Protein AF-W0BFZ0-F1 (afdb_monomer_lite)

Radius of gyration: 20.42 Å; chains: 1; bounding box: 62×32×60 Å

Sequence (201 aa):
MIPFVLATQFIVVVFINSSIEEPYRQPQPLRQNNYTFEIKEFATTLKLCDKDAIYLTKSKEILKNAHFKSGTPMIDLTGHSPGIPYLLGGINVGTPWMFGGYSGSDQFAKTALKKVSCKQLAHAWLLIEPEWPRNISSDILTSYGAELDKDFQIVGALKIAAGTGGLENSRTQYILKPTRPINEAISLCLATRSHEGDLFG

pLDDT: mean 92.39, std 8.61, range [42.25, 98.69]

Foldseek 3Di:
DVVVVVVVVVVVVVVVVCCQQPPAQAQGGVVQQDDWDDQPVVRDTDGHHPLVVVQLVVLLVLCVVVVNDQAFAEEEQAQQPLCNCVSSRYDYALDSGLHFDDVCSLVSSLVSNLPGALLNLLRYKYKFFPVHPRGHDQVSNVLQPDDDVPFKDFSDKGWRDASRRHHRDIGIITIIGTDDDSVVSNVSSVVSSVVVVVVVD

Structure (mmCIF, N/CA/C/O backbone):
data_AF-W0BFZ0-F1
#
_entry.id   AF-W0BFZ0-F1
#
loop_
_atom_site.group_PDB
_atom_site.id
_atom_site.type_symbol
_atom_site.label_atom_id
_atom_site.label_alt_id
_atom_site.label_comp_id
_atom_site.label_asym_id
_atom_site.label_entity_id
_atom_site.label_seq_id
_atom_site.pdbx_PDB_ins_code
_atom_site.Cartn_x
_atom_site.Cartn_y
_atom_site.Cartn_z
_atom_site.occupancy
_atom_site.B_iso_or_equiv
_atom_site.auth_seq_id
_atom_site.auth_comp_id
_atom_site.auth_asym_id
_atom_site.auth_atom_id
_atom_site.pdbx_PDB_model_num
ATOM 1 N N . MET A 1 1 ? 44.227 12.036 -23.909 1.00 73.94 1 MET A N 1
ATOM 2 C CA . MET A 1 1 ? 42.962 12.359 -23.202 1.00 73.94 1 MET A CA 1
ATOM 3 C C . MET A 1 1 ? 41.719 11.904 -23.969 1.00 73.94 1 MET A C 1
ATOM 5 O O . MET A 1 1 ? 40.895 11.238 -23.364 1.00 73.94 1 MET A O 1
ATOM 9 N N . ILE A 1 2 ? 41.606 12.156 -25.280 1.00 89.44 2 ILE A N 1
ATOM 10 C CA . ILE A 1 2 ? 40.478 11.701 -26.129 1.00 89.44 2 ILE A CA 1
ATOM 11 C C . ILE A 1 2 ? 40.091 10.212 -25.956 1.00 89.44 2 ILE A C 1
ATOM 13 O O . ILE A 1 2 ? 38.911 9.956 -25.726 1.00 89.44 2 ILE A O 1
ATOM 17 N N . PRO A 1 3 ? 41.015 9.226 -25.989 1.00 90.44 3 PRO A N 1
ATOM 18 C CA . PRO A 1 3 ? 40.624 7.816 -25.859 1.00 90.44 3 PRO A CA 1
ATOM 19 C C . PRO A 1 3 ? 39.977 7.487 -24.505 1.00 90.44 3 PRO A C 1
ATOM 21 O O . PRO A 1 3 ? 39.052 6.685 -24.450 1.00 90.44 3 PRO A O 1
ATOM 24 N N . PHE A 1 4 ? 40.395 8.151 -23.423 1.00 92.38 4 PHE A N 1
ATOM 25 C CA . PHE A 1 4 ? 39.795 7.970 -22.097 1.00 92.38 4 PHE A CA 1
ATOM 26 C C . PHE A 1 4 ? 38.386 8.564 -22.014 1.00 92.38 4 PHE A C 1
ATOM 28 O O . PHE A 1 4 ? 37.508 7.972 -21.388 1.00 92.38 4 PHE A O 1
ATOM 35 N N . VAL A 1 5 ? 38.151 9.704 -22.673 1.00 95.62 5 VAL A N 1
ATOM 36 C CA . VAL A 1 5 ? 36.814 10.310 -22.771 1.00 95.62 5 VAL A CA 1
ATOM 37 C C . VAL A 1 5 ? 35.881 9.401 -23.569 1.00 95.62 5 VAL A C 1
ATOM 39 O O . VAL A 1 5 ? 34.777 9.115 -23.124 1.00 95.62 5 VAL A O 1
ATOM 42 N N . LEU A 1 6 ? 36.331 8.878 -24.711 1.00 96.31 6 LEU A N 1
ATOM 43 C CA . LEU A 1 6 ? 35.519 7.961 -25.516 1.00 96.31 6 LEU A CA 1
ATOM 44 C C . LEU A 1 6 ? 35.207 6.661 -24.762 1.00 96.31 6 LEU A C 1
ATOM 46 O O . LEU A 1 6 ? 34.062 6.216 -24.769 1.00 96.31 6 LEU A O 1
ATOM 50 N N . ALA A 1 7 ? 36.189 6.090 -24.059 1.00 96.44 7 ALA A N 1
ATOM 51 C CA . ALA A 1 7 ? 35.985 4.889 -23.254 1.00 96.44 7 ALA A CA 1
ATOM 52 C C . ALA A 1 7 ? 34.985 5.119 -22.108 1.00 96.44 7 ALA A C 1
ATOM 54 O O . ALA A 1 7 ? 34.097 4.297 -21.893 1.00 96.44 7 ALA A O 1
ATOM 55 N N . THR A 1 8 ? 35.077 6.250 -21.401 1.00 96.94 8 THR A N 1
ATOM 56 C CA . THR A 1 8 ? 34.121 6.579 -20.329 1.00 96.94 8 THR A CA 1
ATOM 57 C C . THR A 1 8 ? 32.710 6.808 -20.864 1.00 96.94 8 THR A C 1
ATOM 59 O O . THR A 1 8 ? 31.766 6.271 -20.292 1.00 96.94 8 THR A O 1
ATOM 62 N N . GLN A 1 9 ? 32.546 7.518 -21.985 1.00 97.00 9 GLN A N 1
ATOM 63 C CA . GLN A 1 9 ? 31.229 7.685 -22.613 1.00 97.00 9 GLN A CA 1
ATOM 64 C C . GLN A 1 9 ? 30.639 6.350 -23.077 1.00 97.00 9 GLN A C 1
ATOM 66 O O . GLN A 1 9 ? 29.459 6.092 -22.855 1.00 97.00 9 GLN A O 1
ATOM 71 N N . PHE A 1 10 ? 31.458 5.471 -23.659 1.00 97.44 10 PHE A N 1
ATOM 72 C CA . PHE A 1 10 ? 31.009 4.142 -24.067 1.00 97.44 10 PHE A CA 1
ATOM 73 C C . PHE A 1 10 ? 30.495 3.321 -22.877 1.00 97.44 10 PHE A C 1
ATOM 75 O O . PHE A 1 10 ? 29.403 2.762 -22.946 1.00 97.44 10 PHE A O 1
ATOM 82 N N . ILE A 1 11 ? 31.232 3.307 -21.761 1.00 97.56 11 ILE A N 1
ATOM 83 C CA . ILE A 1 11 ? 30.813 2.621 -20.531 1.00 97.56 11 ILE A CA 1
ATOM 84 C C . ILE A 1 11 ? 29.465 3.165 -20.037 1.00 97.56 11 ILE A C 1
ATOM 86 O O . ILE A 1 11 ? 28.562 2.386 -19.736 1.00 97.56 11 ILE A O 1
ATOM 90 N N . VAL A 1 12 ? 29.299 4.491 -20.000 1.00 97.44 12 VAL A N 1
ATOM 91 C CA . VAL A 1 12 ? 28.037 5.129 -19.589 1.00 97.44 12 VAL A CA 1
ATOM 92 C C . VAL A 1 12 ? 26.878 4.707 -20.497 1.00 97.44 12 VAL A C 1
ATOM 94 O O . VAL A 1 12 ? 25.823 4.323 -19.995 1.00 97.44 12 VAL A O 1
ATOM 97 N N . VAL A 1 13 ? 27.073 4.716 -21.820 1.00 97.56 13 VAL A N 1
ATOM 98 C CA . VAL A 1 13 ? 26.048 4.284 -22.785 1.00 97.56 13 VAL A CA 1
ATOM 99 C C . VAL A 1 13 ? 25.658 2.823 -22.564 1.00 97.56 13 VAL A C 1
ATOM 101 O O . VAL A 1 13 ? 24.469 2.510 -22.568 1.00 97.56 13 VAL A O 1
ATOM 104 N N . VAL A 1 14 ? 26.626 1.938 -22.311 1.00 97.00 14 VAL A N 1
ATOM 105 C CA . VAL A 1 14 ? 26.358 0.520 -22.025 1.00 97.00 14 VAL A CA 1
ATOM 106 C C . VAL A 1 14 ? 25.518 0.357 -20.756 1.00 97.00 14 VAL A C 1
ATOM 108 O O . VAL A 1 14 ? 24.524 -0.369 -20.786 1.00 97.00 14 VAL A O 1
ATOM 111 N N . PHE A 1 15 ? 25.846 1.059 -19.666 1.00 96.50 15 PHE A N 1
ATOM 112 C CA . PHE A 1 15 ? 25.068 0.992 -18.422 1.00 96.50 15 PHE A CA 1
ATOM 113 C C . PHE A 1 15 ? 23.645 1.539 -18.574 1.00 96.50 15 PHE A C 1
ATOM 115 O O . PHE A 1 15 ? 22.697 0.935 -18.065 1.00 96.50 15 PHE A O 1
ATOM 122 N N . ILE A 1 16 ? 23.474 2.653 -19.293 1.00 95.88 16 ILE A N 1
ATOM 123 C CA . ILE A 1 16 ? 22.147 3.223 -19.564 1.00 95.88 16 ILE A CA 1
ATOM 124 C C . ILE A 1 16 ? 21.328 2.256 -20.419 1.00 95.88 16 ILE A C 1
ATOM 126 O O . ILE A 1 16 ? 20.181 1.975 -20.086 1.00 95.88 16 ILE A O 1
ATOM 130 N N . ASN A 1 17 ? 21.916 1.705 -21.484 1.00 96.44 17 ASN A N 1
ATOM 131 C CA . ASN A 1 17 ? 21.227 0.759 -22.355 1.00 96.44 17 ASN A CA 1
ATOM 132 C C . ASN A 1 17 ? 20.821 -0.507 -21.591 1.00 96.44 17 ASN A C 1
ATOM 134 O O . ASN A 1 17 ? 19.671 -0.922 -21.663 1.00 96.44 17 ASN A O 1
ATOM 138 N N . SER A 1 18 ? 21.730 -1.074 -20.796 1.00 95.69 18 SER A N 1
ATOM 139 C CA . SER A 1 18 ? 21.428 -2.220 -19.933 1.00 95.69 18 SER A CA 1
ATOM 140 C C . SER A 1 18 ? 20.281 -1.918 -18.959 1.00 95.69 18 SER A C 1
ATOM 142 O O . SER A 1 18 ? 19.367 -2.723 -18.839 1.00 95.69 18 SER A O 1
ATOM 144 N N . SER A 1 19 ? 20.252 -0.727 -18.354 1.00 94.25 19 SER A N 1
ATOM 145 C CA . SER A 1 19 ? 19.159 -0.313 -17.457 1.00 94.25 19 SER A CA 1
ATOM 146 C C . SER A 1 19 ? 17.818 -0.086 -18.173 1.00 94.25 19 SER A C 1
ATOM 148 O O . SER A 1 19 ? 16.766 -0.182 -17.545 1.00 94.25 19 SER A O 1
ATOM 150 N N . ILE A 1 20 ? 17.835 0.240 -19.470 1.00 95.25 20 ILE A N 1
ATOM 151 C CA . ILE A 1 20 ? 16.626 0.386 -20.297 1.00 95.25 20 ILE A CA 1
ATOM 152 C C . ILE A 1 20 ? 16.084 -0.981 -20.720 1.00 95.25 20 ILE A C 1
ATOM 154 O O . ILE A 1 20 ? 14.864 -1.156 -20.757 1.00 95.25 20 ILE A O 1
ATOM 158 N N . GLU A 1 21 ? 16.965 -1.928 -21.047 1.00 95.50 21 GLU A N 1
ATOM 159 C CA . GLU A 1 21 ? 16.591 -3.272 -21.502 1.00 95.50 21 GLU A CA 1
ATOM 160 C C . GLU A 1 21 ? 16.220 -4.213 -20.355 1.00 95.50 21 GLU A C 1
ATOM 162 O O . GLU A 1 21 ? 15.262 -4.971 -20.474 1.00 95.50 21 GLU A O 1
ATOM 167 N N . GLU A 1 22 ? 16.915 -4.121 -19.222 1.00 92.31 22 GLU A N 1
ATOM 168 C CA . GLU A 1 22 ? 16.686 -4.950 -18.034 1.00 92.31 22 GLU A CA 1
ATOM 169 C C . GLU A 1 22 ? 16.415 -4.078 -16.793 1.00 92.31 22 GLU A C 1
ATOM 171 O O . GLU A 1 22 ? 17.172 -4.086 -15.816 1.00 92.31 22 GLU A O 1
ATOM 176 N N . PRO A 1 23 ? 15.340 -3.271 -16.815 1.00 90.94 23 PRO A N 1
ATOM 177 C CA . PRO A 1 23 ? 15.024 -2.362 -15.727 1.00 90.94 23 PRO A CA 1
ATOM 178 C C . PRO A 1 23 ? 14.719 -3.095 -14.419 1.00 90.94 23 PRO A C 1
ATOM 180 O O . PRO A 1 23 ? 13.956 -4.063 -14.361 1.00 90.94 23 PRO A O 1
ATOM 183 N N . TYR A 1 24 ? 15.258 -2.563 -13.321 1.00 87.94 24 TYR A N 1
ATOM 184 C CA . TYR A 1 24 ? 15.035 -3.102 -11.983 1.00 87.94 24 TYR A CA 1
ATOM 185 C C . TYR A 1 24 ? 13.536 -3.188 -11.645 1.00 87.94 24 TYR A C 1
ATOM 187 O O . TYR A 1 24 ? 12.832 -2.177 -11.621 1.00 87.94 24 TYR A O 1
ATOM 195 N N . ARG A 1 25 ? 13.063 -4.404 -11.323 1.00 84.94 25 ARG A N 1
ATOM 196 C CA . ARG A 1 25 ? 11.679 -4.718 -10.896 1.00 84.94 25 ARG A CA 1
ATOM 197 C C . ARG A 1 25 ? 10.572 -4.369 -11.897 1.00 84.94 25 ARG A C 1
ATOM 199 O O . ARG A 1 25 ? 9.404 -4.282 -11.510 1.00 84.94 25 ARG A O 1
ATOM 206 N N . GLN A 1 26 ? 10.924 -4.197 -13.161 1.00 87.25 26 GLN A N 1
ATOM 207 C CA . GLN A 1 26 ? 9.977 -4.000 -14.248 1.00 87.25 26 GLN A CA 1
ATOM 208 C C . GLN A 1 26 ? 9.892 -5.292 -15.078 1.00 87.25 26 GLN A C 1
ATOM 210 O O . GLN A 1 26 ? 10.906 -5.960 -15.272 1.00 87.25 26 GLN A O 1
ATOM 215 N N . PRO A 1 27 ? 8.700 -5.677 -15.561 1.00 86.62 27 PRO A N 1
ATOM 216 C CA . PRO A 1 27 ? 8.508 -6.960 -16.238 1.00 86.62 27 PRO A CA 1
ATOM 217 C C . PRO A 1 27 ? 9.029 -6.990 -17.686 1.00 86.62 27 PRO A C 1
ATOM 219 O O . PRO A 1 27 ? 8.982 -8.047 -18.312 1.00 86.62 27 PRO A O 1
ATOM 222 N N . GLN A 1 28 ? 9.448 -5.848 -18.241 1.00 90.19 28 GLN A N 1
ATOM 223 C CA . GLN A 1 28 ? 9.865 -5.691 -19.638 1.00 90.19 28 GLN A CA 1
ATOM 224 C C . GLN A 1 28 ? 10.787 -4.465 -19.817 1.00 90.19 28 GLN A C 1
ATOM 226 O O . GLN A 1 28 ? 10.793 -3.594 -18.940 1.00 90.19 28 GLN A O 1
ATOM 231 N N . PRO A 1 29 ? 11.508 -4.342 -20.953 1.00 93.56 29 PRO A N 1
ATOM 232 C CA . PRO A 1 29 ? 12.280 -3.147 -21.296 1.00 93.56 29 PRO A CA 1
ATOM 233 C C . PRO A 1 29 ? 11.456 -1.854 -21.232 1.00 93.56 29 PRO A C 1
ATOM 235 O O . PRO A 1 29 ? 10.326 -1.806 -21.724 1.00 93.56 29 PRO A O 1
ATOM 238 N N . LEU A 1 30 ? 12.044 -0.761 -20.734 1.00 92.88 30 LEU A N 1
ATOM 239 C CA . LEU A 1 30 ? 11.346 0.526 -20.571 1.00 92.88 30 LEU A CA 1
ATOM 240 C C . LEU A 1 30 ? 10.796 1.073 -21.894 1.00 92.88 30 LEU A C 1
ATOM 242 O O . LEU A 1 30 ? 9.724 1.671 -21.924 1.00 92.88 30 LEU A O 1
ATOM 246 N N . ARG A 1 31 ? 11.501 0.828 -23.005 1.00 93.38 31 ARG A N 1
ATOM 247 C CA . ARG A 1 31 ? 11.082 1.243 -24.355 1.00 93.38 31 ARG A CA 1
ATOM 248 C C . ARG A 1 31 ? 9.775 0.598 -24.829 1.00 93.38 31 ARG A C 1
ATOM 250 O O . ARG A 1 31 ? 9.163 1.100 -25.765 1.00 93.38 31 ARG A O 1
ATOM 257 N N . GLN A 1 32 ? 9.356 -0.504 -24.205 1.00 94.94 32 GLN A N 1
ATOM 258 C CA . GLN A 1 32 ? 8.106 -1.197 -24.524 1.00 94.94 32 GLN A CA 1
ATOM 259 C C . GLN A 1 32 ? 6.911 -0.656 -23.720 1.00 94.94 32 GLN A C 1
ATOM 261 O O . GLN A 1 32 ? 5.775 -1.038 -23.990 1.00 94.94 32 GLN A O 1
ATOM 266 N N . ASN A 1 33 ? 7.130 0.242 -22.750 1.00 93.62 33 ASN A N 1
ATOM 267 C CA . ASN A 1 33 ? 6.052 0.866 -21.981 1.00 93.62 33 ASN A CA 1
ATOM 268 C C . ASN A 1 33 ? 5.332 1.916 -22.837 1.00 93.62 33 ASN A C 1
ATOM 270 O O . ASN A 1 33 ? 5.787 3.050 -22.992 1.00 93.62 33 ASN 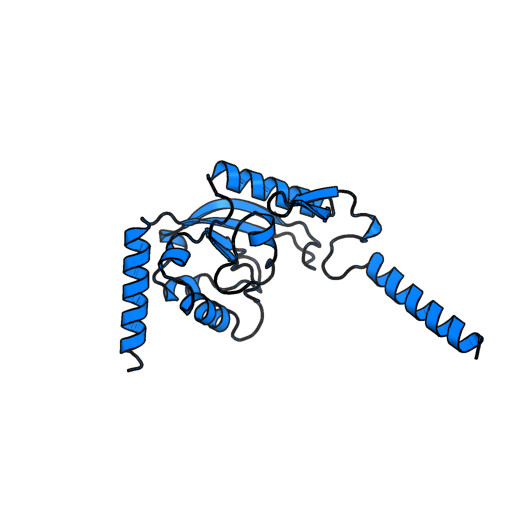A O 1
ATOM 274 N N . ASN A 1 34 ? 4.191 1.538 -23.401 1.00 94.25 34 ASN A N 1
ATOM 275 C CA . ASN A 1 34 ? 3.428 2.352 -24.346 1.00 94.25 34 ASN A CA 1
ATOM 276 C C . ASN A 1 34 ? 2.103 2.875 -23.766 1.00 94.25 34 ASN A C 1
ATOM 278 O O . ASN A 1 34 ? 1.597 3.889 -24.257 1.00 94.25 34 ASN A O 1
ATOM 282 N N . TYR A 1 35 ? 1.586 2.274 -22.691 1.00 93.69 35 TYR A N 1
ATOM 283 C CA . TYR A 1 35 ? 0.324 2.671 -22.075 1.00 93.69 35 TYR A CA 1
ATOM 284 C C . TYR A 1 35 ? 0.476 3.960 -21.261 1.00 93.69 35 TYR A C 1
ATOM 286 O O . TYR A 1 35 ? 1.356 4.064 -20.407 1.00 93.69 35 TYR A O 1
ATOM 294 N N . THR A 1 36 ? -0.397 4.944 -21.490 1.00 94.12 36 THR A N 1
ATOM 295 C CA . THR A 1 36 ? -0.462 6.176 -20.688 1.00 94.12 36 THR A CA 1
ATOM 296 C C . THR A 1 36 ? -1.559 6.042 -19.636 1.00 94.12 36 THR A C 1
ATOM 298 O O . THR A 1 36 ? -2.742 6.046 -19.963 1.00 94.12 36 THR A O 1
ATOM 301 N N . PHE A 1 37 ? -1.176 5.948 -18.367 1.00 91.50 37 PHE A N 1
ATOM 302 C CA . PHE A 1 37 ? -2.102 5.922 -17.241 1.00 91.50 37 PHE A CA 1
ATOM 303 C C . PHE A 1 37 ? -2.253 7.313 -16.627 1.00 91.50 37 PHE A C 1
ATOM 305 O O . PHE A 1 37 ? -1.271 7.914 -16.196 1.00 91.50 37 PHE A O 1
ATOM 312 N N . GLU A 1 38 ? -3.482 7.819 -16.563 1.00 89.44 38 GLU A N 1
ATOM 313 C CA . GLU A 1 38 ? -3.782 9.121 -15.966 1.00 89.44 38 GLU A CA 1
ATOM 314 C C . GLU A 1 38 ? -3.996 9.023 -14.451 1.00 89.44 38 GLU A C 1
ATOM 316 O O . GLU A 1 38 ? -4.799 8.222 -13.947 1.00 89.44 38 GLU A O 1
ATOM 321 N N . ILE A 1 39 ? -3.321 9.910 -13.723 1.00 85.62 39 ILE A N 1
ATOM 322 C CA . ILE A 1 39 ? -3.529 10.139 -12.295 1.00 85.62 39 ILE A CA 1
ATOM 323 C C . ILE A 1 39 ? -4.256 11.479 -12.168 1.00 85.62 39 ILE A C 1
ATOM 325 O O . ILE A 1 39 ? -3.643 12.548 -12.094 1.00 85.62 39 ILE A O 1
ATOM 329 N N . LYS A 1 40 ? -5.591 11.412 -12.227 1.00 80.56 40 LYS A N 1
ATOM 330 C CA . LYS A 1 40 ? -6.477 12.579 -12.361 1.00 80.56 40 LYS A CA 1
ATOM 331 C C . LYS A 1 40 ? -6.322 13.562 -11.209 1.00 80.56 40 LYS A C 1
ATOM 333 O O . LYS A 1 40 ? -6.354 14.766 -11.428 1.00 80.56 40 LYS A O 1
ATOM 338 N N . GLU A 1 41 ? -6.101 13.041 -10.011 1.00 75.81 41 GLU A N 1
ATOM 339 C CA . GLU A 1 41 ? -5.925 13.792 -8.772 1.00 75.81 41 GLU A CA 1
ATOM 340 C C . GLU A 1 41 ? -4.771 14.806 -8.845 1.00 75.81 41 GLU A C 1
ATOM 342 O O . GLU A 1 41 ? -4.827 15.834 -8.177 1.00 75.81 41 GLU A O 1
ATOM 347 N N . PHE A 1 42 ? -3.756 14.552 -9.681 1.00 74.81 42 PHE A N 1
ATOM 348 C CA . PHE A 1 42 ? -2.555 15.392 -9.796 1.00 74.81 42 PHE A CA 1
ATOM 349 C C . PHE A 1 42 ? -2.313 15.917 -11.213 1.00 74.81 42 PHE A C 1
ATOM 351 O O . PHE A 1 42 ? -1.232 16.433 -11.488 1.00 74.81 42 PHE A O 1
ATOM 358 N N . ALA A 1 43 ? -3.290 15.763 -12.116 1.00 84.31 43 ALA A N 1
ATOM 359 C CA . ALA A 1 43 ? -3.178 16.152 -13.524 1.00 84.31 43 ALA A CA 1
ATOM 360 C C . ALA A 1 43 ? -1.872 15.662 -14.188 1.00 84.31 43 ALA A C 1
ATOM 362 O O . ALA A 1 43 ? -1.234 16.385 -14.952 1.00 84.31 43 ALA A O 1
ATOM 363 N N . THR A 1 44 ? -1.461 14.428 -13.875 1.00 89.00 44 THR A N 1
ATOM 364 C CA . THR A 1 44 ? -0.213 13.834 -14.372 1.00 89.00 44 THR A CA 1
ATOM 365 C C . THR A 1 44 ? -0.456 12.475 -15.020 1.00 89.00 44 THR A C 1
ATOM 367 O O . THR A 1 44 ? -1.522 11.868 -14.873 1.00 89.00 44 THR A O 1
ATOM 370 N N . THR A 1 45 ? 0.544 11.989 -15.752 1.00 91.94 45 THR A N 1
ATOM 371 C CA . THR A 1 45 ? 0.486 10.713 -16.466 1.00 91.94 45 THR A CA 1
ATOM 372 C C . THR A 1 45 ? 1.699 9.847 -16.158 1.00 91.94 45 THR A C 1
ATOM 374 O O . THR A 1 45 ? 2.788 10.350 -15.887 1.00 91.94 45 THR A O 1
ATOM 377 N N . LEU A 1 46 ? 1.504 8.531 -16.210 1.00 91.88 46 LEU A N 1
ATOM 378 C CA . LEU A 1 46 ? 2.544 7.529 -16.019 1.00 91.88 46 LEU A CA 1
ATOM 379 C C . LEU A 1 46 ? 2.583 6.588 -17.225 1.00 91.88 46 LEU A C 1
ATOM 381 O O . LEU A 1 46 ? 1.542 6.106 -17.671 1.00 91.88 46 LEU A O 1
ATOM 385 N N . LYS A 1 47 ? 3.782 6.317 -17.748 1.00 93.56 47 LYS A N 1
ATOM 386 C CA . LYS A 1 47 ? 3.987 5.316 -18.801 1.00 93.56 47 LYS A CA 1
ATOM 387 C C . LYS A 1 47 ? 4.177 3.936 -18.186 1.00 93.56 47 LYS A C 1
ATOM 389 O O . LYS A 1 47 ? 5.092 3.740 -17.392 1.00 93.56 47 LYS A O 1
ATOM 394 N N . LEU A 1 48 ? 3.318 2.997 -18.565 1.00 91.88 48 LEU A N 1
ATOM 395 C CA . LEU A 1 48 ? 3.255 1.652 -18.001 1.00 91.88 48 LEU A CA 1
ATOM 396 C C . LEU A 1 48 ? 3.338 0.583 -19.088 1.00 91.88 48 LEU A C 1
ATOM 398 O O . LEU A 1 48 ? 3.056 0.839 -20.260 1.00 91.88 48 LEU A O 1
ATOM 402 N N . CYS A 1 49 ? 3.694 -0.630 -18.672 1.00 91.25 49 CYS A N 1
ATOM 403 C CA . CYS A 1 49 ? 3.413 -1.819 -19.461 1.00 91.25 49 CYS A CA 1
ATOM 404 C C . CYS A 1 49 ? 1.916 -2.166 -19.394 1.00 91.25 49 CYS A C 1
ATOM 406 O O . CYS A 1 49 ? 1.222 -1.800 -18.438 1.00 91.25 49 CYS A O 1
ATOM 408 N N . ASP A 1 50 ? 1.423 -2.932 -20.367 1.00 90.12 50 ASP A N 1
ATOM 409 C CA . ASP A 1 50 ? 0.008 -3.322 -20.433 1.00 90.12 50 ASP A CA 1
ATOM 410 C C . ASP A 1 50 ? -0.455 -4.082 -19.182 1.00 90.12 50 ASP A C 1
ATOM 412 O O . ASP A 1 50 ? -1.566 -3.879 -18.695 1.00 90.12 50 ASP A O 1
ATOM 416 N N . LYS A 1 51 ? 0.408 -4.934 -18.614 1.00 88.88 51 LYS A N 1
ATOM 417 C CA . LYS A 1 51 ? 0.084 -5.741 -17.426 1.00 88.88 51 LYS A CA 1
ATOM 418 C C . LYS A 1 51 ? -0.195 -4.864 -16.204 1.00 88.88 51 LYS A C 1
ATOM 420 O O . LYS A 1 51 ? -1.202 -5.068 -15.525 1.00 88.88 51 LYS A O 1
ATOM 425 N N . ASP A 1 52 ? 0.655 -3.871 -15.956 1.00 89.94 52 ASP A N 1
ATOM 426 C CA . ASP A 1 52 ? 0.499 -2.952 -14.826 1.00 89.94 52 ASP A CA 1
ATOM 427 C C . ASP A 1 52 ? -0.674 -1.985 -15.060 1.00 89.94 52 ASP A C 1
ATOM 429 O O . ASP A 1 52 ? -1.430 -1.685 -14.134 1.00 89.94 52 ASP A O 1
ATOM 433 N N . ALA A 1 53 ? -0.888 -1.554 -16.308 1.00 91.38 53 ALA A N 1
ATOM 434 C CA . ALA A 1 53 ? -2.040 -0.743 -16.693 1.00 91.38 53 ALA A CA 1
ATOM 435 C C . ALA A 1 53 ? -3.375 -1.469 -16.461 1.00 91.38 53 ALA A C 1
ATOM 437 O O . ALA A 1 53 ? -4.309 -0.888 -15.900 1.00 91.38 53 ALA A O 1
ATOM 438 N N . ILE A 1 54 ? -3.462 -2.749 -16.842 1.00 91.75 54 ILE A N 1
ATOM 439 C CA . ILE A 1 54 ? -4.632 -3.600 -16.593 1.00 91.75 54 ILE A CA 1
ATOM 440 C C . ILE A 1 54 ? -4.861 -3.755 -15.092 1.00 91.75 54 ILE A C 1
ATOM 442 O O . ILE A 1 54 ? -5.995 -3.607 -14.635 1.00 91.75 54 ILE A O 1
ATOM 446 N N . TYR A 1 55 ? -3.801 -4.033 -14.327 1.00 92.94 55 TYR A N 1
ATOM 447 C CA . TYR A 1 55 ? -3.884 -4.148 -12.875 1.00 92.94 55 TYR A CA 1
ATOM 448 C C . TYR A 1 55 ? -4.453 -2.859 -12.255 1.00 92.94 55 TYR A C 1
ATOM 450 O O . TYR A 1 55 ? -5.484 -2.920 -11.591 1.00 92.94 55 TYR A O 1
ATOM 458 N N . LEU A 1 56 ? -3.881 -1.684 -12.547 1.00 93.56 56 LEU A N 1
ATOM 459 C CA . LEU A 1 56 ? -4.348 -0.416 -11.970 1.00 93.56 56 LEU A CA 1
ATOM 460 C C . LEU A 1 56 ? -5.768 -0.041 -12.410 1.00 93.56 56 LEU A C 1
ATOM 462 O O . LEU A 1 56 ? -6.540 0.492 -11.611 1.00 93.56 56 LEU A O 1
ATOM 466 N N . THR A 1 57 ? -6.124 -0.310 -13.667 1.00 93.62 57 THR A N 1
ATOM 467 C CA . THR A 1 57 ? -7.466 -0.021 -14.192 1.00 93.62 57 THR A CA 1
ATOM 468 C C . THR A 1 57 ? -8.514 -0.867 -13.474 1.00 93.62 57 THR A C 1
ATOM 470 O O . THR A 1 57 ? -9.484 -0.321 -12.949 1.00 93.62 57 THR A O 1
ATOM 473 N N . LYS A 1 58 ? -8.271 -2.177 -13.337 1.00 95.69 58 LYS A N 1
ATOM 474 C CA . LYS A 1 58 ? -9.153 -3.078 -12.583 1.00 95.69 58 LYS A CA 1
ATOM 475 C C . LYS A 1 58 ? -9.237 -2.697 -11.107 1.00 95.69 58 LYS A C 1
ATOM 477 O O . LYS A 1 58 ? -10.328 -2.689 -10.545 1.00 95.69 58 LYS A O 1
ATOM 482 N N . SER A 1 59 ? -8.121 -2.320 -10.481 1.00 95.62 59 SER A N 1
ATOM 483 C CA . SER A 1 59 ? -8.114 -1.825 -9.100 1.00 95.62 59 SER A CA 1
ATOM 484 C C . SER A 1 59 ? -9.016 -0.599 -8.930 1.00 95.62 59 SER A C 1
ATOM 486 O O . SER A 1 59 ? -9.821 -0.552 -8.000 1.00 95.62 59 SER A O 1
ATOM 488 N N . LYS A 1 60 ? -8.942 0.373 -9.852 1.00 94.38 60 LYS A N 1
ATOM 489 C CA . LYS A 1 60 ? -9.819 1.556 -9.843 1.00 94.38 60 LYS A CA 1
ATOM 490 C C . LYS A 1 60 ? -11.295 1.186 -10.019 1.00 94.38 60 LYS A C 1
ATOM 492 O O . LYS A 1 60 ? -12.145 1.774 -9.352 1.00 94.38 60 LYS A O 1
ATOM 497 N N . GLU A 1 61 ? -11.615 0.213 -10.871 1.00 96.06 61 GLU A N 1
ATOM 498 C CA . GLU A 1 61 ? -12.990 -0.275 -11.060 1.00 96.06 61 GLU A CA 1
ATOM 499 C C . GLU A 1 61 ? -13.553 -0.940 -9.799 1.00 96.06 61 GLU A C 1
ATOM 501 O O . GLU A 1 61 ? -14.656 -0.600 -9.370 1.00 96.06 61 GLU A O 1
ATOM 506 N N . ILE A 1 62 ? -12.781 -1.826 -9.162 1.00 97.44 62 ILE A N 1
ATOM 507 C CA . ILE A 1 62 ? -13.142 -2.468 -7.889 1.00 97.44 62 ILE A CA 1
ATOM 508 C C . ILE A 1 62 ? -13.439 -1.403 -6.830 1.00 97.44 62 ILE A C 1
ATOM 510 O O . ILE A 1 62 ? -14.491 -1.430 -6.191 1.00 97.44 62 ILE A O 1
ATOM 514 N N . LEU A 1 63 ? -12.533 -0.436 -6.665 1.00 96.81 63 LEU A N 1
ATOM 515 C CA . LEU A 1 63 ? -12.686 0.640 -5.689 1.00 96.81 63 LEU A CA 1
ATOM 516 C C . LEU A 1 63 ? -13.921 1.500 -5.966 1.00 96.81 63 LEU A C 1
ATOM 518 O O . LEU A 1 63 ? -14.690 1.786 -5.046 1.00 96.81 63 LEU A O 1
ATOM 522 N N . LYS A 1 64 ? -14.161 1.861 -7.231 1.00 95.81 64 LYS A N 1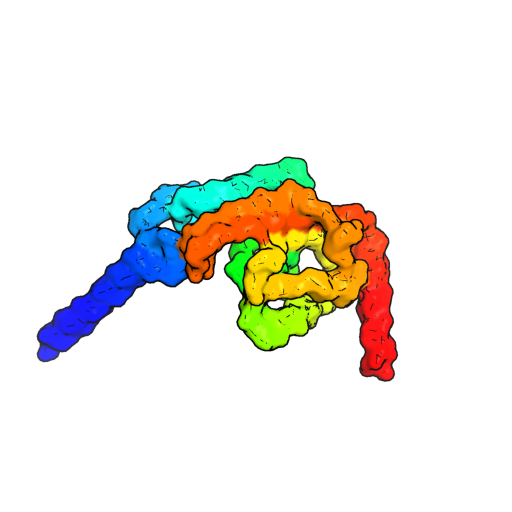
ATOM 523 C CA . LYS A 1 64 ? -15.360 2.602 -7.640 1.00 95.81 64 LYS A CA 1
ATOM 524 C C . LYS A 1 64 ? -16.637 1.838 -7.280 1.00 95.81 64 LYS A C 1
ATOM 526 O O . LYS A 1 64 ? -17.546 2.427 -6.697 1.00 95.81 64 LYS A O 1
ATOM 531 N N . ASN A 1 65 ? -16.689 0.539 -7.575 1.00 97.62 65 ASN A N 1
ATOM 532 C CA . ASN A 1 65 ? -17.839 -0.318 -7.274 1.00 97.62 65 ASN A CA 1
ATOM 533 C C . ASN A 1 65 ? -18.050 -0.505 -5.764 1.00 97.62 65 ASN A C 1
ATOM 535 O O . ASN A 1 65 ? -19.182 -0.619 -5.307 1.00 97.62 65 ASN A O 1
ATOM 539 N N . ALA A 1 66 ? -16.975 -0.469 -4.975 1.00 97.69 66 ALA A N 1
ATOM 540 C CA . ALA A 1 66 ? -17.024 -0.549 -3.517 1.00 97.69 66 ALA A CA 1
ATOM 541 C C . ALA A 1 66 ? -17.298 0.808 -2.823 1.00 97.69 66 ALA A C 1
ATOM 543 O O . ALA A 1 66 ? -17.291 0.892 -1.585 1.00 97.69 66 ALA A O 1
ATOM 544 N N . HIS A 1 67 ? -17.572 1.858 -3.608 1.00 96.75 67 HIS A N 1
ATOM 545 C CA . HIS A 1 67 ? -17.800 3.238 -3.169 1.00 96.75 67 HIS A CA 1
ATOM 546 C C . HIS A 1 67 ? -16.604 3.872 -2.441 1.00 96.75 67 HIS A C 1
ATOM 548 O O . HIS A 1 67 ? -16.779 4.702 -1.544 1.00 96.75 67 HIS A O 1
ATOM 554 N N . PHE A 1 68 ? -15.385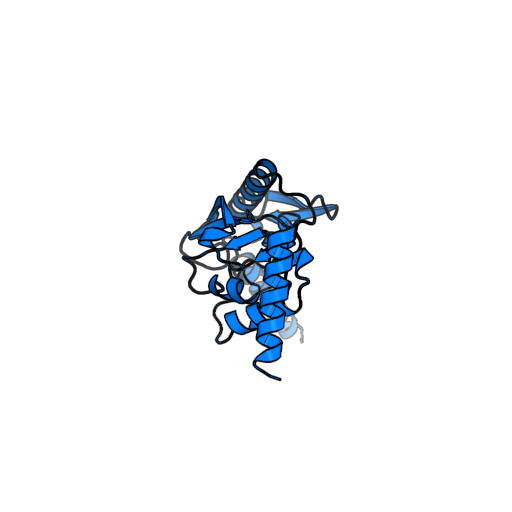 3.490 -2.824 1.00 96.88 68 PHE A N 1
ATOM 555 C CA . PHE A 1 68 ? -14.169 4.168 -2.392 1.00 96.88 68 PHE A CA 1
ATOM 556 C C . PHE A 1 68 ? -14.170 5.617 -2.887 1.00 96.88 68 PHE A C 1
ATOM 558 O O . PHE A 1 68 ? -14.531 5.899 -4.032 1.00 96.88 68 PHE A O 1
ATOM 565 N N . LYS A 1 69 ? -13.757 6.545 -2.024 1.00 95.00 69 LYS A N 1
ATOM 566 C CA . LYS A 1 69 ? -13.661 7.971 -2.357 1.00 95.00 69 LYS A CA 1
ATOM 567 C C . LYS A 1 69 ? -12.199 8.385 -2.443 1.00 95.00 69 LYS A C 1
ATOM 569 O O . LYS A 1 69 ? -11.381 7.902 -1.663 1.00 95.00 69 LYS A O 1
ATOM 574 N N . SER A 1 70 ? -11.882 9.314 -3.340 1.00 93.56 70 SER A N 1
ATOM 575 C CA . SER A 1 70 ? -10.555 9.934 -3.354 1.00 93.56 70 SER A CA 1
ATOM 576 C C . SER A 1 70 ? -10.242 10.544 -1.979 1.00 93.56 70 SER A C 1
ATOM 578 O O . SER A 1 70 ? -11.134 11.077 -1.314 1.00 93.56 70 SER A O 1
ATOM 580 N N . GLY A 1 71 ? -9.004 10.396 -1.518 1.00 94.31 71 GLY A N 1
ATOM 581 C CA . GLY A 1 71 ? -8.570 10.778 -0.176 1.00 94.31 71 GLY A CA 1
ATOM 582 C C . GLY A 1 71 ? -8.897 9.760 0.926 1.00 94.31 71 GLY A C 1
ATOM 583 O O . GLY A 1 71 ? -8.600 10.020 2.092 1.00 94.31 71 GLY A O 1
ATOM 584 N N . THR A 1 72 ? -9.501 8.608 0.607 1.00 97.06 72 THR A N 1
ATOM 585 C CA . THR A 1 72 ? -9.781 7.573 1.618 1.00 97.06 72 THR A CA 1
ATOM 586 C C . THR A 1 72 ? -8.461 6.998 2.158 1.00 97.06 72 THR A C 1
ATOM 588 O O . THR A 1 72 ? -7.577 6.657 1.363 1.00 97.06 72 THR A O 1
ATOM 591 N N . PRO A 1 73 ? -8.291 6.880 3.489 1.00 98.12 73 PRO A N 1
ATOM 592 C CA . PRO A 1 73 ? -7.085 6.301 4.069 1.00 98.12 73 PRO A CA 1
ATOM 593 C C . PRO A 1 73 ? -6.930 4.827 3.672 1.00 98.12 73 PRO A C 1
ATOM 595 O O . PRO A 1 73 ? -7.908 4.082 3.649 1.00 98.12 73 PRO A O 1
ATOM 598 N N . MET A 1 74 ? -5.706 4.392 3.382 1.00 98.25 74 MET A N 1
ATOM 599 C CA . MET A 1 74 ? -5.395 2.999 3.066 1.00 98.25 74 MET A CA 1
ATOM 600 C C . MET A 1 74 ? -4.063 2.577 3.697 1.00 98.25 74 MET A C 1
ATOM 602 O O . MET A 1 74 ? -3.046 3.263 3.576 1.00 98.25 74 MET A O 1
ATOM 606 N N . ILE A 1 75 ? -4.086 1.441 4.390 1.00 98.38 75 ILE A N 1
ATOM 607 C CA . ILE A 1 75 ? -2.927 0.780 4.989 1.00 98.38 75 ILE A CA 1
ATOM 608 C C . ILE A 1 75 ? -2.441 -0.273 3.986 1.00 98.38 75 ILE A C 1
ATOM 610 O O . ILE A 1 75 ? -3.161 -1.219 3.667 1.00 98.38 75 ILE A O 1
ATOM 614 N N . ASP A 1 76 ? -1.222 -0.096 3.481 1.00 97.69 76 ASP A N 1
ATOM 615 C CA . ASP A 1 76 ? -0.550 -1.072 2.620 1.00 97.69 76 ASP A CA 1
ATOM 616 C C . ASP A 1 76 ? 0.247 -2.077 3.463 1.00 97.69 76 ASP A C 1
ATOM 618 O O . ASP A 1 76 ? 1.329 -1.760 3.953 1.00 97.69 76 ASP A O 1
ATOM 622 N N . LEU A 1 77 ? -0.284 -3.290 3.623 1.00 97.62 77 LEU A N 1
ATOM 623 C CA . LEU A 1 77 ? 0.386 -4.403 4.306 1.00 97.62 77 LEU A CA 1
ATOM 624 C C . LEU A 1 77 ? 1.098 -5.347 3.332 1.00 97.62 77 LEU A C 1
ATOM 626 O O . LEU A 1 77 ? 1.574 -6.411 3.723 1.00 97.62 77 LEU A O 1
ATOM 630 N N . THR A 1 78 ? 1.194 -4.988 2.053 1.00 95.62 78 THR A N 1
ATOM 631 C CA . THR A 1 78 ? 1.868 -5.832 1.059 1.00 95.62 78 THR A CA 1
ATOM 632 C C . THR A 1 78 ? 3.371 -5.893 1.312 1.00 95.62 78 THR A C 1
ATOM 634 O O . THR A 1 78 ? 4.023 -6.838 0.894 1.00 95.62 78 THR A O 1
ATOM 637 N N . GLY A 1 79 ? 3.959 -4.887 1.965 1.00 93.75 79 GLY A N 1
ATOM 638 C CA . GLY A 1 79 ? 5.402 -4.820 2.186 1.00 93.75 79 GLY A CA 1
ATOM 639 C C . GLY A 1 79 ? 6.208 -4.284 0.994 1.00 93.75 79 GLY A C 1
ATOM 640 O O . GLY A 1 79 ? 7.384 -3.941 1.150 1.00 93.75 79 GLY A O 1
ATOM 641 N N . HIS A 1 80 ? 5.612 -4.199 -0.204 1.00 91.62 80 HIS A N 1
ATOM 642 C CA . HIS A 1 80 ? 6.332 -3.909 -1.457 1.00 91.62 80 HIS A CA 1
ATOM 643 C C . HIS A 1 80 ? 5.591 -3.007 -2.456 1.00 91.62 80 HIS A C 1
ATOM 645 O O . HIS A 1 80 ? 6.189 -2.660 -3.474 1.00 91.62 80 HIS A O 1
ATOM 651 N N . SER A 1 81 ? 4.354 -2.582 -2.164 1.00 92.25 81 SER A N 1
ATOM 652 C CA . SER A 1 81 ? 3.495 -1.808 -3.079 1.00 92.25 81 SER A CA 1
ATOM 653 C C . SER A 1 81 ? 3.245 -0.344 -2.648 1.00 92.25 81 SER A C 1
ATOM 655 O O . SER A 1 81 ? 2.118 0.140 -2.785 1.00 92.25 81 SER A O 1
ATOM 657 N N . PRO A 1 82 ? 4.262 0.430 -2.205 1.00 92.81 82 PRO A N 1
ATOM 658 C CA . PRO A 1 82 ? 4.048 1.712 -1.520 1.00 92.81 82 PRO A CA 1
ATOM 659 C C . PRO A 1 82 ? 3.315 2.771 -2.353 1.00 92.81 82 PRO A C 1
ATOM 661 O O . PRO A 1 82 ? 2.624 3.631 -1.811 1.00 92.81 82 PRO A O 1
ATOM 664 N N . GLY A 1 83 ? 3.449 2.718 -3.681 1.00 91.88 83 GLY A N 1
ATOM 665 C CA . GLY A 1 83 ? 2.790 3.654 -4.593 1.00 91.88 83 GLY A CA 1
ATOM 666 C C . GLY A 1 83 ? 1.331 3.316 -4.905 1.00 91.88 83 GLY A C 1
ATOM 667 O O . GLY A 1 83 ? 0.622 4.170 -5.430 1.00 91.88 83 GLY A O 1
ATOM 668 N N . ILE A 1 84 ? 0.859 2.101 -4.604 1.00 93.81 84 ILE A N 1
ATOM 669 C CA . ILE A 1 84 ? -0.481 1.660 -5.011 1.00 93.81 84 ILE A CA 1
ATOM 670 C C . ILE A 1 84 ? -1.590 2.468 -4.330 1.00 93.81 84 ILE A C 1
ATOM 672 O O . ILE A 1 84 ? -2.431 2.985 -5.067 1.00 93.81 84 ILE A O 1
ATOM 676 N N . PRO A 1 85 ? -1.600 2.679 -2.996 1.00 94.81 85 PRO A N 1
ATOM 677 C CA . PRO A 1 85 ? -2.616 3.525 -2.367 1.00 94.81 85 PRO A CA 1
ATOM 678 C C . PRO A 1 85 ? -2.752 4.897 -3.039 1.00 94.81 85 PRO A C 1
ATOM 680 O O . PRO A 1 85 ? -3.862 5.323 -3.350 1.00 94.81 85 PRO A O 1
ATOM 683 N N . TYR A 1 86 ? -1.624 5.540 -3.351 1.00 92.00 86 TYR A N 1
ATOM 684 C CA . TYR A 1 86 ? -1.578 6.832 -4.032 1.00 92.00 86 TYR A CA 1
ATOM 685 C C . TYR A 1 86 ? -2.121 6.774 -5.471 1.00 92.00 86 TYR A C 1
ATOM 687 O O . TYR A 1 86 ? -2.969 7.582 -5.847 1.00 92.00 86 TYR A O 1
ATOM 695 N N . LEU A 1 87 ? -1.689 5.795 -6.277 1.00 93.00 87 LEU A N 1
ATOM 696 C CA . LEU A 1 87 ? -2.143 5.621 -7.669 1.00 93.00 87 LEU A CA 1
ATOM 697 C C . LEU A 1 87 ? -3.647 5.328 -7.784 1.00 93.00 87 LEU A C 1
ATOM 699 O O . LEU A 1 87 ? -4.262 5.589 -8.824 1.00 93.00 87 LEU A O 1
ATOM 703 N N . LEU A 1 88 ? -4.232 4.783 -6.718 1.00 92.31 88 LEU A N 1
ATOM 704 C CA . LEU A 1 88 ? -5.655 4.490 -6.596 1.00 92.31 88 LEU A CA 1
ATOM 705 C C . LEU A 1 88 ? -6.471 5.650 -5.996 1.00 92.31 88 LEU A C 1
ATOM 707 O O . LEU A 1 88 ? -7.678 5.510 -5.802 1.00 92.31 88 LEU A O 1
ATOM 711 N N . GLY A 1 89 ? -5.838 6.799 -5.736 1.00 91.94 89 GLY A N 1
ATOM 712 C CA . GLY A 1 89 ? -6.484 7.993 -5.188 1.00 91.94 89 GLY A CA 1
ATOM 713 C C . GLY A 1 89 ? -6.716 7.936 -3.676 1.00 91.94 89 GLY A C 1
ATOM 714 O O . GLY A 1 89 ? -7.475 8.743 -3.148 1.00 91.94 89 GLY A O 1
ATOM 715 N N . GLY A 1 90 ? -6.106 6.985 -2.969 1.00 94.38 90 GLY A N 1
ATOM 716 C CA . GLY A 1 90 ? -6.106 6.909 -1.511 1.00 94.38 90 GLY A CA 1
ATOM 717 C C . GLY A 1 90 ? -4.965 7.702 -0.869 1.00 94.38 90 GLY A C 1
ATOM 718 O O . GLY A 1 90 ? -4.124 8.296 -1.542 1.00 94.38 90 GLY A O 1
ATOM 719 N N . ILE A 1 91 ? -4.928 7.688 0.464 1.00 95.06 91 ILE A N 1
ATOM 720 C CA . ILE A 1 91 ? -3.842 8.271 1.265 1.00 95.06 91 ILE A CA 1
ATOM 721 C C . ILE A 1 91 ? -3.146 7.151 2.034 1.00 95.06 91 ILE A C 1
ATOM 723 O O . ILE A 1 91 ? -3.799 6.438 2.796 1.00 95.06 91 ILE A O 1
ATOM 727 N N . ASN A 1 92 ? -1.827 7.023 1.878 1.00 95.88 92 ASN A N 1
ATOM 728 C CA . ASN A 1 92 ? -1.020 6.085 2.657 1.00 95.88 92 ASN A CA 1
ATOM 729 C C . ASN A 1 92 ? -1.132 6.385 4.162 1.00 95.88 92 ASN A C 1
ATOM 731 O O . ASN A 1 92 ? -0.918 7.515 4.607 1.00 95.88 92 ASN A O 1
ATOM 735 N N . VAL A 1 93 ? -1.448 5.362 4.954 1.00 97.00 93 VAL A N 1
ATOM 736 C CA . VAL A 1 93 ? -1.577 5.451 6.414 1.00 97.00 93 VAL A CA 1
ATOM 737 C C . VAL A 1 93 ? -0.339 4.882 7.106 1.00 97.00 93 VAL A C 1
ATOM 739 O O . VAL A 1 93 ? 0.179 3.841 6.717 1.00 97.00 93 VAL A O 1
ATOM 742 N N . GLY A 1 94 ? 0.121 5.550 8.168 1.00 94.25 94 GLY A N 1
ATOM 743 C CA . GLY A 1 94 ? 1.309 5.158 8.932 1.00 94.25 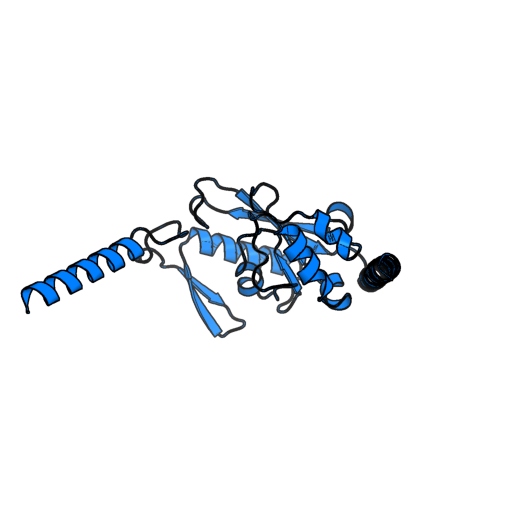94 GLY A CA 1
ATOM 744 C C . GLY A 1 94 ? 2.586 5.713 8.311 1.00 94.25 94 GLY A C 1
ATOM 745 O O . GLY A 1 94 ? 3.166 6.657 8.845 1.00 94.25 94 GLY A O 1
ATOM 746 N N . THR A 1 95 ? 3.002 5.162 7.170 1.00 94.00 95 THR A N 1
ATOM 747 C CA . THR A 1 95 ? 4.147 5.650 6.384 1.00 94.00 95 THR A CA 1
ATOM 748 C C . THR A 1 95 ? 3.862 5.554 4.881 1.00 94.00 95 THR A C 1
ATOM 750 O O . THR A 1 95 ? 3.005 4.775 4.465 1.00 94.00 95 THR A O 1
ATOM 753 N N . PRO A 1 96 ? 4.597 6.297 4.030 1.00 93.12 96 PRO A N 1
ATOM 754 C CA . PRO A 1 96 ? 4.512 6.123 2.578 1.00 93.12 96 PRO A CA 1
ATOM 755 C C . PRO A 1 96 ? 4.893 4.709 2.111 1.00 93.12 96 PRO A C 1
ATOM 757 O O . PRO A 1 96 ? 4.404 4.255 1.084 1.00 93.12 96 PRO A O 1
ATOM 760 N N . TRP A 1 97 ? 5.744 4.007 2.869 1.00 94.25 97 TRP A N 1
ATOM 761 C CA . TRP A 1 97 ? 6.119 2.619 2.611 1.00 94.25 97 TRP A CA 1
ATOM 762 C C . TRP A 1 97 ? 6.280 1.844 3.920 1.00 94.25 97 TRP A C 1
ATOM 764 O O . TRP A 1 97 ? 7.215 2.085 4.692 1.00 94.25 97 TRP A O 1
ATOM 774 N N . MET A 1 98 ? 5.377 0.896 4.165 1.00 94.12 98 MET A N 1
ATOM 775 C CA . MET A 1 98 ? 5.562 -0.140 5.178 1.00 94.12 98 MET A CA 1
ATOM 776 C C . MET A 1 98 ? 6.387 -1.261 4.552 1.00 94.12 98 MET A C 1
ATOM 778 O O . MET A 1 98 ? 5.844 -2.148 3.907 1.00 94.12 98 MET A O 1
ATOM 782 N N . PHE A 1 99 ? 7.713 -1.162 4.641 1.00 92.50 99 PHE A N 1
ATOM 783 C CA . PHE A 1 99 ? 8.617 -2.112 3.995 1.00 92.50 99 PHE A CA 1
ATOM 784 C C . PHE A 1 99 ? 8.617 -3.455 4.729 1.00 92.50 99 PHE A C 1
ATOM 786 O O . PHE A 1 99 ? 8.860 -3.523 5.934 1.00 92.50 99 PHE A O 1
ATOM 793 N N . GLY A 1 100 ? 8.361 -4.531 3.990 1.00 93.44 100 GLY A N 1
ATOM 794 C CA . GLY A 1 100 ? 8.358 -5.892 4.516 1.00 93.44 100 GLY A CA 1
ATOM 795 C C . GLY A 1 100 ? 9.589 -6.699 4.103 1.00 93.44 100 GLY A C 1
ATOM 796 O O . GLY A 1 100 ? 10.358 -6.301 3.222 1.00 93.44 100 GLY A O 1
ATOM 797 N N . GLY A 1 101 ? 9.774 -7.857 4.739 1.00 90.62 101 GLY A N 1
ATOM 798 C CA . GLY A 1 101 ? 10.878 -8.779 4.448 1.00 90.62 101 GLY A CA 1
ATOM 799 C C . GLY A 1 101 ? 12.188 -8.496 5.181 1.00 90.62 101 GLY A C 1
ATOM 800 O O . GLY A 1 101 ? 13.197 -9.117 4.856 1.00 90.62 101 GLY A O 1
ATOM 801 N N . TYR A 1 102 ? 12.183 -7.585 6.156 1.00 93.25 102 TYR A N 1
ATOM 802 C CA . TYR A 1 102 ? 13.316 -7.326 7.040 1.00 93.25 102 TYR A CA 1
ATOM 803 C C . TYR A 1 102 ? 12.947 -7.674 8.483 1.00 93.25 102 TYR A C 1
ATOM 805 O O . TYR A 1 102 ? 11.785 -7.587 8.886 1.00 93.25 102 TYR A O 1
ATOM 813 N N . SER A 1 103 ? 13.947 -8.042 9.285 1.00 95.81 103 SER A N 1
ATOM 814 C CA . SER A 1 103 ? 13.741 -8.214 10.724 1.00 95.81 103 SER A CA 1
ATOM 815 C C . SER A 1 103 ? 13.204 -6.913 11.329 1.00 95.81 103 SER A C 1
ATOM 817 O O . SER A 1 103 ? 13.763 -5.840 11.100 1.00 95.81 103 SER A O 1
ATOM 819 N N . GLY A 1 104 ? 12.096 -7.004 12.067 1.00 96.12 104 GLY A N 1
ATOM 820 C CA . GLY A 1 104 ? 11.434 -5.852 12.682 1.00 96.12 104 GLY A CA 1
ATOM 821 C C . GLY A 1 104 ? 10.449 -5.086 11.789 1.00 96.12 104 GLY A C 1
ATOM 822 O O . GLY A 1 104 ? 9.888 -4.102 12.268 1.00 96.12 104 GLY A O 1
ATOM 823 N N . SER A 1 105 ? 10.185 -5.518 10.548 1.00 96.69 105 SER A N 1
ATOM 824 C CA . SER A 1 105 ? 9.198 -4.879 9.653 1.00 96.69 105 SER A CA 1
ATOM 825 C C . SER A 1 105 ? 7.812 -4.715 10.296 1.00 96.69 105 SER A C 1
ATOM 827 O O . SER A 1 105 ? 7.252 -3.618 10.271 1.00 96.69 105 SER A O 1
ATOM 829 N N . ASP A 1 106 ? 7.291 -5.756 10.950 1.00 97.06 106 ASP A N 1
ATOM 830 C CA . ASP A 1 106 ? 5.985 -5.697 11.623 1.00 97.06 106 ASP A CA 1
ATOM 831 C C . ASP A 1 106 ? 5.993 -4.731 12.812 1.00 97.06 106 ASP A C 1
ATOM 833 O O . ASP A 1 106 ? 5.062 -3.948 12.997 1.00 97.06 106 ASP A O 1
ATOM 837 N N . GLN A 1 107 ? 7.075 -4.716 13.597 1.00 96.69 107 GLN A N 1
ATOM 838 C CA . GLN A 1 107 ? 7.217 -3.795 14.726 1.00 96.69 107 GLN A CA 1
ATOM 839 C C . GLN A 1 107 ? 7.333 -2.339 14.255 1.00 96.69 107 GLN A C 1
ATOM 841 O O . GLN A 1 107 ? 6.777 -1.433 14.886 1.00 96.69 107 GLN A O 1
ATOM 846 N N . PHE A 1 108 ? 8.023 -2.101 13.138 1.00 96.69 108 PHE A N 1
ATOM 847 C CA . PHE A 1 108 ? 8.076 -0.800 12.482 1.00 96.69 108 PHE A CA 1
ATOM 848 C C . PHE A 1 108 ? 6.678 -0.354 12.038 1.00 96.69 108 PHE A C 1
ATOM 850 O O . PHE A 1 108 ? 6.246 0.740 12.408 1.00 96.69 108 PHE A O 1
ATOM 857 N N . ALA A 1 109 ? 5.946 -1.213 11.321 1.00 97.19 109 ALA A N 1
ATOM 858 C CA . ALA A 1 109 ? 4.590 -0.927 10.860 1.00 97.19 109 ALA A CA 1
ATOM 859 C C . ALA A 1 109 ? 3.642 -0.653 12.040 1.00 97.19 109 ALA A C 1
ATOM 861 O O . ALA A 1 109 ? 2.979 0.385 12.075 1.00 97.19 109 ALA A O 1
ATOM 862 N N . LYS A 1 110 ? 3.672 -1.498 13.078 1.00 96.50 110 LYS A N 1
ATOM 863 C CA . LYS A 1 110 ? 2.934 -1.302 14.335 1.00 96.50 110 LYS A CA 1
ATOM 864 C C . LYS A 1 110 ? 3.238 0.062 14.960 1.00 96.50 110 LYS A C 1
ATOM 866 O O . LYS A 1 110 ? 2.326 0.815 15.298 1.00 96.50 110 LYS A O 1
ATOM 871 N N . THR A 1 111 ? 4.515 0.421 15.079 1.00 95.62 111 THR A N 1
ATOM 872 C CA . THR A 1 111 ? 4.946 1.706 15.661 1.00 95.62 111 THR A CA 1
ATOM 873 C C . THR A 1 111 ? 4.489 2.901 14.824 1.00 95.62 111 THR A C 1
ATOM 875 O O . THR A 1 111 ? 4.103 3.932 15.376 1.00 95.62 111 THR A O 1
ATOM 878 N N . ALA A 1 112 ? 4.495 2.775 13.497 1.00 96.56 112 ALA A N 1
ATOM 879 C CA . ALA A 1 112 ? 3.980 3.806 12.607 1.00 96.56 112 ALA A CA 1
ATOM 880 C C . ALA A 1 112 ? 2.465 3.995 12.773 1.00 96.56 112 ALA A C 1
ATOM 882 O O . ALA A 1 112 ? 2.002 5.125 12.927 1.00 96.56 112 ALA A O 1
ATOM 883 N N . LEU A 1 113 ? 1.695 2.903 12.825 1.00 97.12 113 LEU A N 1
ATOM 884 C CA . LEU A 1 113 ? 0.240 2.954 12.996 1.00 97.12 113 LEU A CA 1
ATOM 885 C C . LEU A 1 113 ? -0.178 3.524 14.359 1.00 97.12 113 LEU A C 1
ATOM 887 O O . LEU A 1 113 ? -1.185 4.228 14.439 1.00 97.12 113 LEU A O 1
ATOM 891 N N . LYS A 1 114 ? 0.619 3.327 15.418 1.00 95.31 114 LYS A N 1
ATOM 892 C CA . LYS A 1 114 ? 0.380 3.962 16.730 1.00 95.31 114 LYS A CA 1
ATOM 893 C C . LYS A 1 114 ? 0.351 5.494 16.667 1.00 95.31 114 LYS A C 1
ATOM 895 O O . LYS A 1 114 ? -0.365 6.118 17.445 1.00 95.31 114 LYS A O 1
ATOM 900 N N . LYS A 1 115 ? 1.077 6.106 15.726 1.00 94.69 115 LYS A N 1
ATOM 901 C CA . LYS A 1 115 ? 1.123 7.570 15.545 1.00 94.69 115 LYS A CA 1
ATOM 902 C C . LYS A 1 115 ? -0.057 8.121 14.739 1.00 94.69 115 LYS A C 1
ATOM 904 O O . LYS A 1 115 ? -0.276 9.328 14.718 1.00 94.69 115 LYS A O 1
ATOM 909 N N . VAL A 1 116 ? -0.824 7.257 14.077 1.00 97.50 116 VAL A N 1
ATOM 910 C CA . VAL A 1 116 ? -2.000 7.640 13.285 1.00 97.50 116 VAL A CA 1
ATOM 911 C C . VAL A 1 116 ? -3.185 7.895 14.217 1.00 97.50 116 VAL A C 1
ATOM 913 O O . VAL A 1 116 ? -3.347 7.204 15.221 1.00 97.50 116 VAL A O 1
ATOM 916 N N . SER A 1 117 ? -4.048 8.864 13.908 1.00 97.81 117 SER A N 1
ATOM 917 C CA . SER A 1 117 ? -5.268 9.084 14.698 1.00 97.81 117 SER A CA 1
ATOM 918 C C . SER A 1 117 ? -6.241 7.898 14.595 1.00 97.81 117 SER A C 1
ATOM 920 O O . SER A 1 117 ? -6.428 7.334 13.516 1.00 97.81 117 SER A O 1
ATOM 922 N N . CYS A 1 118 ? -6.935 7.560 15.688 1.00 98.25 118 CYS A N 1
ATOM 923 C CA . CYS A 1 118 ? -7.970 6.517 15.664 1.00 98.25 118 CYS A CA 1
ATOM 924 C C . CYS A 1 118 ? -9.089 6.823 14.657 1.00 98.25 118 CYS A C 1
ATOM 926 O O . CYS A 1 118 ? -9.619 5.914 14.029 1.00 98.25 118 CYS A O 1
ATOM 928 N N . LYS A 1 119 ? -9.395 8.109 14.427 1.00 98.12 119 LYS A N 1
ATOM 929 C CA . LYS A 1 119 ? -10.339 8.533 13.385 1.00 98.12 119 LYS A CA 1
ATOM 930 C C . LYS A 1 119 ? -9.877 8.106 11.993 1.00 98.12 119 LYS A C 1
ATOM 932 O O . LYS A 1 119 ? -10.684 7.595 11.226 1.00 98.12 119 LYS A O 1
ATOM 937 N N . GLN A 1 120 ? -8.604 8.308 11.660 1.00 98.25 120 GLN A N 1
ATOM 938 C CA . GLN A 1 120 ? -8.067 7.914 10.358 1.00 98.25 120 GLN A CA 1
ATOM 939 C C . GLN A 1 120 ? -7.983 6.387 10.220 1.00 98.25 120 GLN A C 1
ATOM 941 O O . GLN A 1 120 ? -8.354 5.869 9.172 1.00 98.25 120 GLN A O 1
ATOM 946 N N . LEU A 1 121 ? -7.579 5.672 11.278 1.00 98.38 121 LEU A N 1
ATOM 947 C CA . LEU A 1 121 ? -7.543 4.202 11.291 1.00 98.38 121 LEU A CA 1
ATOM 948 C C . LEU A 1 121 ? -8.932 3.577 11.115 1.00 98.38 121 LEU A C 1
ATOM 950 O O . LEU A 1 121 ? -9.077 2.633 10.350 1.00 98.38 121 LEU A O 1
ATOM 954 N N . ALA A 1 122 ? -9.965 4.143 11.743 1.00 98.25 122 ALA A N 1
ATOM 955 C CA . ALA A 1 122 ? -11.343 3.666 11.613 1.00 98.25 122 ALA A CA 1
ATOM 956 C C . ALA A 1 122 ? -11.910 3.774 10.184 1.00 98.25 122 ALA A C 1
ATOM 958 O O . ALA A 1 122 ? -12.864 3.080 9.849 1.00 98.25 122 ALA A O 1
ATOM 959 N N . HIS A 1 123 ? -11.342 4.644 9.343 1.00 98.38 123 HIS A N 1
ATOM 960 C CA . HIS A 1 123 ? -11.732 4.788 7.936 1.00 98.38 123 HIS A CA 1
ATOM 961 C C . HIS A 1 123 ? -10.785 4.054 6.982 1.00 98.38 123 HIS A C 1
ATOM 963 O O . HIS A 1 123 ? -10.999 4.104 5.770 1.00 98.38 123 HIS A O 1
ATOM 969 N N . ALA A 1 124 ? -9.720 3.434 7.496 1.00 98.38 124 ALA A N 1
ATOM 970 C CA . ALA A 1 124 ? -8.662 2.902 6.663 1.00 98.38 124 ALA A CA 1
ATOM 971 C C . ALA A 1 124 ? -9.085 1.608 5.966 1.00 98.38 124 ALA A C 1
ATOM 973 O O . ALA A 1 124 ? -9.547 0.661 6.595 1.00 98.38 124 ALA A O 1
ATOM 974 N N . TRP A 1 125 ? -8.893 1.575 4.653 1.00 98.62 125 TRP A N 1
ATOM 975 C CA . TRP A 1 125 ? -8.969 0.361 3.847 1.00 98.62 125 TRP A CA 1
ATOM 976 C C . TRP A 1 125 ? -7.642 -0.384 3.921 1.00 98.62 125 TRP A C 1
ATOM 978 O O . TRP A 1 125 ? -6.621 0.207 4.276 1.00 98.62 125 TRP A O 1
ATOM 988 N N . LEU A 1 126 ? -7.636 -1.665 3.562 1.00 98.44 126 LEU A N 1
ATOM 989 C CA . LEU A 1 126 ? -6.410 -2.459 3.524 1.00 98.44 126 LEU A CA 1
ATOM 990 C C . LEU A 1 126 ? -6.072 -2.868 2.096 1.00 98.44 126 LEU A C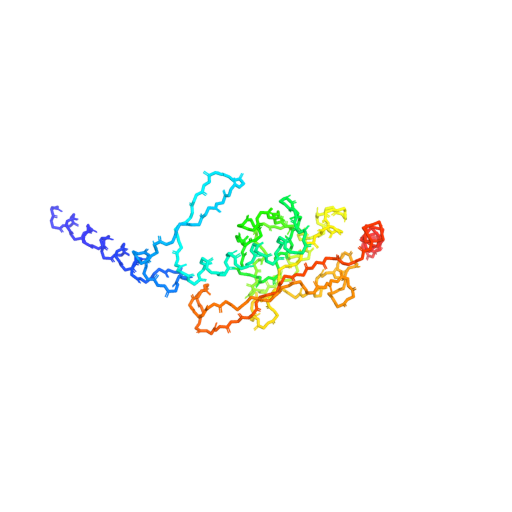 1
ATOM 992 O O . LEU A 1 126 ? -6.950 -3.245 1.317 1.00 98.44 126 LEU A O 1
ATOM 996 N N . LEU A 1 127 ? -4.779 -2.840 1.796 1.00 98.12 127 LEU A N 1
ATOM 997 C CA . LEU A 1 127 ? -4.180 -3.544 0.674 1.00 98.12 127 LEU A CA 1
ATOM 998 C C . LEU A 1 127 ? -3.295 -4.650 1.247 1.00 98.12 127 LEU A C 1
ATOM 1000 O O . LEU A 1 127 ? -2.360 -4.356 1.990 1.00 98.12 127 LEU A O 1
ATOM 1004 N N . ILE A 1 128 ? -3.597 -5.911 0.939 1.00 97.62 128 ILE A N 1
ATOM 1005 C CA . ILE A 1 128 ? -2.872 -7.061 1.498 1.00 97.62 128 ILE A CA 1
ATOM 1006 C C . ILE A 1 128 ? -2.460 -8.042 0.408 1.00 97.62 128 ILE A C 1
ATOM 1008 O O . ILE A 1 128 ? -3.097 -8.144 -0.638 1.00 97.62 128 ILE A O 1
ATOM 1012 N N . GLU A 1 129 ? -1.417 -8.814 0.684 1.00 95.38 129 GLU A N 1
ATOM 1013 C CA . GLU A 1 129 ? -0.919 -9.862 -0.203 1.00 95.38 129 GLU A CA 1
ATOM 1014 C C . GLU A 1 129 ? -0.413 -11.028 0.660 1.00 95.38 129 GLU A C 1
ATOM 1016 O O . GLU A 1 129 ? 0.776 -11.116 0.936 1.00 95.38 129 GLU A O 1
ATOM 1021 N N . PRO A 1 130 ? -1.306 -11.876 1.195 1.00 92.75 130 PRO A N 1
ATOM 1022 C CA . PRO A 1 130 ? -0.961 -12.819 2.265 1.00 92.75 130 PRO A CA 1
ATOM 1023 C C . PRO A 1 130 ? -0.020 -13.943 1.813 1.00 92.75 130 PRO A C 1
ATOM 1025 O O . PRO A 1 130 ? 0.727 -14.486 2.616 1.00 92.75 130 PRO A O 1
ATOM 1028 N N . GLU A 1 131 ? -0.029 -14.284 0.523 1.00 89.56 131 GLU A N 1
ATOM 1029 C CA . GLU A 1 131 ? 0.846 -15.314 -0.056 1.00 89.56 131 GLU A CA 1
ATOM 1030 C C . GLU A 1 131 ? 2.284 -14.813 -0.283 1.00 89.56 131 GLU A C 1
ATOM 1032 O O . GLU A 1 131 ? 3.165 -15.573 -0.685 1.00 89.56 131 GLU A O 1
ATOM 1037 N N . TRP A 1 132 ? 2.531 -13.519 -0.077 1.00 88.75 132 TRP A N 1
ATOM 1038 C CA . TRP A 1 132 ? 3.806 -12.893 -0.373 1.00 88.75 132 TRP A CA 1
ATOM 1039 C C . TRP A 1 132 ? 4.767 -12.978 0.822 1.00 88.75 132 TRP A C 1
ATOM 1041 O O . TRP A 1 132 ? 4.475 -12.393 1.857 1.00 88.75 132 TRP A O 1
ATOM 1051 N N . PRO A 1 133 ? 5.968 -13.586 0.696 1.00 88.25 133 PRO A N 1
ATOM 1052 C CA . PRO A 1 133 ? 6.858 -13.822 1.842 1.00 88.25 133 PRO A CA 1
ATOM 1053 C C . PRO A 1 133 ? 7.389 -12.571 2.547 1.00 88.25 133 PRO A C 1
ATOM 1055 O O . PRO A 1 133 ? 7.975 -12.671 3.621 1.00 88.25 133 PRO A O 1
ATOM 1058 N N . ARG A 1 134 ? 7.270 -11.398 1.916 1.00 90.62 134 ARG A N 1
ATOM 1059 C CA . ARG A 1 134 ? 7.684 -10.118 2.500 1.00 90.62 134 ARG A CA 1
ATOM 1060 C C . ARG A 1 134 ? 6.477 -9.244 2.838 1.00 90.62 134 ARG A C 1
ATOM 1062 O O . ARG A 1 134 ? 6.620 -8.026 2.809 1.00 90.62 134 ARG A O 1
ATOM 1069 N N . ASN A 1 135 ? 5.302 -9.823 3.078 1.00 94.62 135 ASN A N 1
ATOM 1070 C CA . ASN A 1 135 ? 4.150 -9.069 3.555 1.00 94.62 135 ASN A CA 1
ATOM 1071 C C . ASN A 1 135 ? 4.372 -8.591 4.996 1.00 94.62 135 ASN A C 1
ATOM 1073 O O . ASN A 1 135 ? 5.215 -9.114 5.723 1.00 94.62 135 ASN A O 1
ATOM 1077 N N . ILE A 1 136 ? 3.614 -7.575 5.391 1.00 97.50 136 ILE A N 1
ATOM 1078 C CA . ILE A 1 136 ? 3.466 -7.192 6.793 1.00 97.50 136 ILE A CA 1
ATOM 1079 C C . ILE A 1 136 ? 2.351 -8.057 7.381 1.00 97.50 136 ILE A C 1
ATOM 1081 O O . ILE A 1 136 ? 1.298 -8.206 6.748 1.00 97.50 136 ILE A O 1
ATOM 1085 N N . SER A 1 137 ? 2.565 -8.638 8.565 1.00 96.38 137 SER A N 1
ATOM 1086 C CA . SER A 1 137 ? 1.537 -9.469 9.204 1.00 96.38 137 SER A CA 1
ATOM 1087 C C . SER A 1 137 ? 0.276 -8.649 9.490 1.00 96.38 137 SER A C 1
ATOM 1089 O O . SER A 1 137 ? 0.349 -7.532 10.002 1.00 96.38 137 SER A O 1
ATOM 1091 N N . SER A 1 138 ? -0.904 -9.211 9.217 1.00 96.81 138 SER A N 1
ATOM 1092 C CA . SER A 1 138 ? -2.180 -8.604 9.611 1.00 96.81 138 SER A CA 1
ATOM 1093 C C . SER A 1 138 ? -2.383 -8.563 11.126 1.00 96.81 138 SER A C 1
ATOM 1095 O O . SER A 1 138 ? -3.230 -7.812 11.602 1.00 96.81 138 SER A O 1
ATOM 1097 N N . ASP A 1 139 ? -1.585 -9.292 11.908 1.00 96.31 139 ASP A N 1
ATOM 1098 C CA . ASP A 1 139 ? -1.659 -9.256 13.371 1.00 96.31 139 ASP A CA 1
ATOM 1099 C C . ASP A 1 139 ? -1.359 -7.863 13.931 1.00 96.31 139 ASP A C 1
ATOM 1101 O O . ASP A 1 139 ? -1.808 -7.522 15.027 1.00 96.31 139 ASP A O 1
ATOM 1105 N N . ILE A 1 140 ? -0.657 -7.006 13.175 1.00 96.50 140 ILE A N 1
ATOM 1106 C CA . ILE A 1 140 ? -0.398 -5.629 13.608 1.00 96.50 140 ILE A CA 1
ATOM 1107 C C . ILE A 1 140 ? -1.683 -4.808 13.765 1.00 96.50 140 ILE A C 1
ATOM 1109 O O . ILE A 1 140 ? -1.672 -3.821 14.494 1.00 96.50 140 ILE A O 1
ATOM 1113 N N . LEU A 1 141 ? -2.789 -5.205 13.122 1.00 97.62 141 LEU A N 1
ATOM 1114 C CA . LEU A 1 141 ? -4.087 -4.529 13.233 1.00 97.62 141 LEU A CA 1
ATOM 1115 C C . LEU A 1 141 ? -4.599 -4.526 14.685 1.00 97.62 141 LEU A C 1
ATOM 1117 O O . LEU A 1 141 ? -5.227 -3.563 15.138 1.00 97.62 141 LEU A O 1
ATOM 1121 N N . THR A 1 142 ? -4.230 -5.553 15.458 1.00 95.69 142 THR A N 1
ATOM 1122 C CA . THR A 1 142 ? -4.579 -5.667 16.881 1.00 95.69 142 THR A CA 1
ATOM 1123 C C . THR A 1 142 ? -3.998 -4.526 17.714 1.00 95.69 142 THR A C 1
ATOM 1125 O O . THR A 1 142 ? -4.565 -4.167 18.744 1.00 95.69 142 THR A O 1
ATOM 1128 N N . SER A 1 143 ? -2.929 -3.865 17.245 1.00 93.94 143 SER A N 1
ATOM 1129 C CA . SER A 1 143 ? -2.317 -2.727 17.942 1.00 93.94 143 SER A CA 1
ATOM 1130 C C . SER A 1 143 ? -3.218 -1.500 18.044 1.00 93.94 143 SER A C 1
ATOM 1132 O O . SER A 1 143 ? -2.864 -0.528 18.707 1.00 93.94 143 SER A O 1
ATOM 1134 N N . TYR A 1 144 ? -4.327 -1.487 17.312 1.00 95.38 144 TYR A N 1
ATOM 1135 C CA . TYR A 1 144 ? -5.353 -0.459 17.406 1.00 95.38 144 TYR A CA 1
ATOM 1136 C C . TYR A 1 144 ? -6.760 -1.065 17.509 1.00 95.38 144 TYR A C 1
ATOM 1138 O O . TYR A 1 144 ? -7.746 -0.394 17.209 1.00 95.38 144 TYR A O 1
ATOM 1146 N N . GLY A 1 145 ? -6.851 -2.323 17.951 1.00 95.94 145 GLY A N 1
ATOM 1147 C CA . GLY A 1 145 ? -8.118 -2.993 18.232 1.00 95.94 145 GLY A CA 1
ATOM 1148 C C . GLY A 1 145 ? -8.884 -3.455 16.992 1.00 95.94 145 GLY A C 1
ATOM 1149 O O . GLY A 1 145 ? -10.106 -3.570 17.054 1.00 95.94 145 GLY A O 1
ATOM 1150 N N . ALA A 1 146 ? -8.213 -3.685 15.863 1.00 97.75 146 ALA A N 1
ATOM 1151 C CA . ALA A 1 146 ? -8.838 -4.253 14.671 1.00 97.75 146 ALA A CA 1
ATOM 1152 C C . ALA A 1 146 ? -8.365 -5.692 14.411 1.00 97.75 146 ALA A C 1
ATOM 1154 O O . ALA A 1 146 ? -7.224 -6.046 14.698 1.00 97.75 146 ALA A O 1
ATOM 1155 N N . GLU A 1 147 ? -9.240 -6.509 13.838 1.00 97.50 147 GLU A N 1
ATOM 1156 C CA . GLU A 1 147 ? -8.989 -7.895 13.448 1.00 97.50 147 GLU A CA 1
ATOM 1157 C C . GLU A 1 147 ? -9.392 -8.090 11.982 1.00 97.50 147 GLU A C 1
ATOM 1159 O O . GLU A 1 147 ? -10.495 -7.711 11.582 1.00 97.50 147 GLU A O 1
ATOM 1164 N N . LEU A 1 148 ? -8.507 -8.690 11.175 1.00 97.69 148 LEU A N 1
ATOM 1165 C CA . LEU A 1 148 ? -8.696 -8.811 9.725 1.00 97.69 148 LEU A CA 1
ATOM 1166 C C . LEU A 1 148 ? -10.030 -9.488 9.367 1.00 97.69 148 LEU A C 1
ATOM 1168 O O . LEU A 1 148 ? -10.813 -8.930 8.605 1.00 97.69 148 LEU A O 1
ATOM 1172 N N . ASP A 1 149 ? -10.302 -10.649 9.965 1.00 96.81 149 ASP A N 1
ATOM 1173 C CA . ASP A 1 149 ? -11.444 -11.497 9.599 1.00 96.81 149 ASP A CA 1
ATOM 1174 C C . ASP A 1 149 ? -12.793 -10.991 10.134 1.00 96.81 149 ASP A C 1
ATOM 1176 O O . ASP A 1 149 ? -13.847 -11.411 9.656 1.00 96.81 149 ASP A O 1
ATOM 1180 N N . LYS A 1 150 ? -12.780 -10.100 11.134 1.00 97.38 150 LYS A N 1
ATOM 1181 C CA . LYS A 1 150 ? -14.001 -9.561 11.757 1.00 97.38 150 LYS A CA 1
ATOM 1182 C C . LYS A 1 150 ? -14.364 -8.181 11.229 1.00 97.38 150 LYS A C 1
ATOM 1184 O O . LYS A 1 150 ? -15.540 -7.887 11.024 1.00 97.38 150 LYS A O 1
ATOM 1189 N N . ASP A 1 151 ? -13.358 -7.336 11.022 1.00 98.19 151 ASP A N 1
ATOM 1190 C CA . ASP A 1 151 ? -13.562 -5.904 10.799 1.00 98.19 151 ASP A CA 1
ATOM 1191 C C . ASP A 1 151 ? -13.382 -5.482 9.347 1.00 98.19 151 ASP A C 1
ATOM 1193 O O . ASP A 1 151 ? -13.586 -4.309 9.024 1.00 98.19 151 ASP A O 1
ATOM 1197 N N . PHE A 1 152 ? -12.999 -6.413 8.472 1.00 98.56 152 PHE A N 1
ATOM 1198 C CA . PHE A 1 152 ? -12.746 -6.133 7.071 1.00 98.56 152 PHE A CA 1
ATOM 1199 C C . PHE A 1 152 ? -13.429 -7.142 6.155 1.00 98.56 152 PHE A C 1
ATOM 1201 O O . PHE A 1 152 ? -13.496 -8.337 6.418 1.00 98.56 152 PHE A O 1
ATOM 1208 N N . GLN A 1 153 ? -13.910 -6.639 5.024 1.00 98.38 153 GLN A N 1
ATOM 1209 C CA . GLN A 1 153 ? -14.484 -7.440 3.953 1.00 98.38 153 GLN A CA 1
ATOM 1210 C C . GLN A 1 153 ? -13.640 -7.285 2.693 1.00 98.38 153 GLN A C 1
ATOM 1212 O O . GLN A 1 153 ? -13.341 -6.164 2.276 1.00 98.38 153 GLN A O 1
ATOM 1217 N N . ILE A 1 154 ? -13.320 -8.404 2.040 1.00 98.50 154 ILE A N 1
ATOM 1218 C CA . ILE A 1 154 ? -12.714 -8.398 0.706 1.00 98.50 154 ILE A CA 1
ATOM 1219 C C . ILE A 1 154 ? -13.718 -7.815 -0.287 1.00 98.50 154 ILE A C 1
ATOM 1221 O O . ILE A 1 154 ? -14.812 -8.344 -0.473 1.00 98.50 154 ILE A O 1
ATOM 1225 N N . VAL A 1 155 ? -13.320 -6.732 -0.948 1.00 98.25 155 VAL A N 1
ATOM 1226 C CA . VAL A 1 155 ? -14.098 -6.109 -2.027 1.00 98.25 155 VAL A CA 1
ATOM 1227 C C . VAL A 1 155 ? -13.474 -6.347 -3.397 1.00 98.25 155 VAL A C 1
ATOM 1229 O O . VAL A 1 155 ? -14.134 -6.140 -4.411 1.00 98.25 155 VAL A O 1
ATOM 1232 N N . GLY A 1 156 ? -12.222 -6.811 -3.440 1.00 97.38 156 GLY A N 1
ATOM 1233 C CA . GLY A 1 156 ? -11.523 -7.124 -4.677 1.00 97.38 156 GLY A CA 1
ATOM 1234 C C . GLY A 1 156 ? -10.322 -8.034 -4.490 1.00 97.38 156 GLY A C 1
ATOM 1235 O O . GLY A 1 156 ? -9.645 -7.980 -3.465 1.00 97.38 156 GLY A O 1
ATOM 1236 N N . ALA A 1 157 ? -10.042 -8.819 -5.528 1.00 96.69 157 ALA A N 1
ATOM 1237 C CA . ALA A 1 157 ? -8.852 -9.644 -5.662 1.00 96.69 157 ALA A CA 1
ATOM 1238 C C . ALA A 1 157 ? -8.240 -9.409 -7.047 1.00 96.69 157 ALA A C 1
ATOM 1240 O O . ALA A 1 157 ? -8.941 -9.425 -8.062 1.00 96.69 157 ALA A O 1
ATOM 1241 N N . LEU A 1 158 ? -6.935 -9.166 -7.091 1.00 94.19 158 LEU A N 1
ATOM 1242 C CA . LEU A 1 158 ? -6.203 -8.790 -8.293 1.00 94.19 158 LEU A CA 1
ATOM 1243 C C . LEU A 1 158 ? -4.992 -9.694 -8.450 1.00 94.19 158 LEU A C 1
ATOM 1245 O O . LEU A 1 158 ? -4.119 -9.749 -7.585 1.00 94.19 158 LEU A O 1
ATOM 1249 N N . LYS A 1 159 ? -4.919 -10.374 -9.592 1.00 90.50 159 LYS A N 1
ATOM 1250 C CA . LYS A 1 159 ? -3.742 -11.155 -9.952 1.00 90.50 159 LYS A CA 1
ATOM 1251 C C . LYS A 1 159 ? -2.657 -10.218 -10.475 1.00 90.50 159 LYS A C 1
ATOM 1253 O O . LYS A 1 159 ? -2.837 -9.579 -11.511 1.00 90.50 159 LYS A O 1
ATOM 1258 N N . ILE A 1 160 ? -1.533 -10.168 -9.774 1.00 87.50 160 ILE A N 1
ATOM 1259 C CA . ILE A 1 160 ? -0.323 -9.476 -10.212 1.00 87.50 160 ILE A CA 1
ATOM 1260 C C . ILE A 1 160 ? 0.427 -10.403 -11.168 1.00 87.50 160 ILE A C 1
ATOM 1262 O O . ILE A 1 160 ? 0.618 -11.592 -10.890 1.00 87.50 160 ILE A O 1
ATOM 1266 N N . ALA A 1 161 ? 0.830 -9.865 -12.317 1.00 82.56 161 ALA A N 1
ATOM 1267 C CA . ALA A 1 161 ? 1.558 -10.627 -13.316 1.00 82.56 161 ALA A CA 1
ATOM 1268 C C . ALA A 1 161 ? 2.978 -10.978 -12.842 1.00 82.56 161 ALA A C 1
ATOM 1270 O O . ALA A 1 161 ? 3.611 -10.238 -12.088 1.00 82.56 161 ALA A O 1
ATOM 1271 N N . ALA A 1 162 ? 3.491 -12.102 -13.340 1.00 83.56 162 ALA A N 1
ATOM 1272 C CA . ALA A 1 162 ? 4.906 -12.436 -13.231 1.00 83.56 162 ALA A CA 1
ATOM 1273 C C . ALA A 1 162 ? 5.780 -11.303 -13.804 1.00 83.56 162 ALA A C 1
ATOM 1275 O O . ALA A 1 162 ? 5.434 -10.686 -14.816 1.00 83.56 162 ALA A O 1
ATOM 1276 N N . GLY A 1 163 ? 6.904 -11.042 -13.146 1.00 77.75 163 GLY A N 1
ATOM 1277 C CA . GLY A 1 163 ? 7.855 -9.965 -13.418 1.00 77.75 163 GLY A CA 1
ATOM 1278 C C . GLY A 1 163 ? 7.572 -8.672 -12.643 1.00 77.75 163 GLY A C 1
ATOM 1279 O O . GLY A 1 163 ? 8.511 -7.963 -12.277 1.00 77.75 163 GLY A O 1
ATOM 1280 N N . THR A 1 164 ? 6.309 -8.368 -12.314 1.00 78.75 164 THR A N 1
ATOM 1281 C CA . THR A 1 164 ? 5.948 -7.120 -11.619 1.00 78.75 164 THR A CA 1
ATOM 1282 C C . THR A 1 164 ? 6.503 -7.112 -10.192 1.00 78.75 164 THR A C 1
ATOM 1284 O O . THR A 1 164 ? 6.188 -7.983 -9.370 1.00 78.75 164 THR A O 1
ATOM 1287 N N . GLY A 1 165 ? 7.334 -6.114 -9.875 1.00 77.06 165 GLY A N 1
ATOM 1288 C CA . GLY A 1 165 ? 7.999 -6.003 -8.573 1.00 77.06 165 GLY A CA 1
ATOM 1289 C C . GLY A 1 165 ? 9.240 -6.894 -8.421 1.00 77.06 165 GLY A C 1
ATOM 1290 O O . GLY A 1 165 ? 9.792 -6.961 -7.321 1.00 77.06 165 GLY A O 1
ATOM 1291 N N . GLY A 1 166 ? 9.699 -7.536 -9.507 1.00 73.38 166 GLY A N 1
ATOM 1292 C CA . GLY A 1 166 ? 10.924 -8.346 -9.551 1.00 73.38 166 GLY A CA 1
ATOM 1293 C C . GLY A 1 166 ? 10.757 -9.804 -9.119 1.00 73.38 166 GLY A C 1
ATOM 1294 O O . GLY A 1 166 ? 11.682 -10.366 -8.543 1.00 73.38 166 GLY A O 1
ATOM 1295 N N . LEU A 1 167 ? 9.584 -10.403 -9.343 1.00 73.25 167 LEU A N 1
ATOM 1296 C CA . LEU A 1 167 ? 9.297 -11.793 -8.971 1.00 73.25 167 LEU A CA 1
ATOM 1297 C C . LEU A 1 167 ? 8.829 -12.614 -10.150 1.00 73.25 167 LEU A C 1
ATOM 1299 O O . LEU A 1 167 ? 8.013 -12.149 -10.935 1.00 73.25 167 LEU A O 1
ATOM 1303 N N . GLU A 1 168 ? 9.259 -13.865 -10.202 1.00 74.81 168 GLU A N 1
ATOM 1304 C CA . GLU A 1 168 ? 8.948 -14.771 -11.308 1.00 74.81 168 GLU A CA 1
ATOM 1305 C C . GLU A 1 168 ? 7.510 -15.304 -11.271 1.00 74.81 168 GLU A C 1
ATOM 1307 O O . GLU A 1 168 ? 6.939 -15.601 -12.316 1.00 74.81 168 GLU A O 1
ATOM 1312 N N . ASN A 1 169 ? 6.884 -15.367 -10.091 1.00 82.81 169 ASN A N 1
ATOM 1313 C CA . ASN A 1 169 ? 5.556 -15.956 -9.925 1.00 82.81 169 ASN A CA 1
ATOM 1314 C C . ASN A 1 169 ? 4.444 -14.904 -9.830 1.00 82.81 169 ASN A C 1
ATOM 1316 O O . ASN A 1 169 ? 4.595 -13.841 -9.218 1.00 82.81 169 ASN A O 1
ATOM 1320 N N . SER A 1 170 ? 3.288 -15.238 -10.410 1.00 85.12 170 SER A N 1
ATOM 1321 C CA . SER A 1 170 ? 2.058 -14.473 -10.200 1.00 85.12 170 SER A CA 1
ATOM 1322 C C . SER A 1 170 ? 1.529 -14.673 -8.786 1.00 85.12 170 SER A C 1
ATOM 1324 O O . SER A 1 170 ? 1.630 -15.774 -8.250 1.00 85.12 170 SER A O 1
ATOM 1326 N N . ARG A 1 171 ? 0.889 -13.647 -8.235 1.00 89.00 171 ARG A N 1
ATOM 1327 C CA . ARG A 1 171 ? 0.348 -13.636 -6.869 1.00 89.00 171 ARG A CA 1
ATOM 1328 C C . ARG A 1 171 ? -0.933 -12.823 -6.805 1.00 89.00 171 ARG A C 1
ATOM 1330 O O . ARG A 1 171 ? -1.214 -12.061 -7.734 1.00 89.00 171 ARG A O 1
ATOM 1337 N N . THR A 1 172 ? -1.697 -12.985 -5.733 1.00 94.19 172 THR A N 1
ATOM 1338 C CA . THR A 1 172 ? -2.979 -12.294 -5.573 1.00 94.19 172 THR A CA 1
ATOM 1339 C C . THR A 1 172 ? -2.896 -11.244 -4.482 1.00 94.19 172 THR A C 1
ATOM 1341 O O . THR A 1 172 ? -2.569 -11.545 -3.337 1.00 94.19 172 THR A O 1
ATOM 1344 N N . GLN A 1 173 ? -3.234 -10.014 -4.847 1.00 96.06 173 GLN A N 1
ATOM 1345 C CA . GLN A 1 173 ? -3.377 -8.904 -3.922 1.00 96.06 173 GLN A CA 1
ATOM 1346 C C . GLN A 1 173 ? -4.859 -8.609 -3.700 1.00 96.06 173 GLN A C 1
ATOM 1348 O O . GLN A 1 173 ? -5.654 -8.635 -4.642 1.00 96.06 173 GLN A O 1
ATOM 1353 N N . TYR A 1 174 ? -5.229 -8.331 -2.458 1.00 98.12 174 TYR A N 1
ATOM 1354 C CA . TYR A 1 174 ? -6.609 -8.126 -2.043 1.00 98.12 174 TYR A CA 1
ATOM 1355 C C . TYR A 1 174 ? -6.810 -6.702 -1.545 1.00 98.12 174 TYR A C 1
ATOM 1357 O O . TYR A 1 174 ? -5.954 -6.135 -0.863 1.00 98.12 174 TYR A O 1
ATOM 1365 N N . ILE A 1 175 ? -7.973 -6.148 -1.870 1.00 98.44 175 ILE A N 1
ATOM 1366 C CA . ILE A 1 175 ? -8.445 -4.866 -1.357 1.00 98.44 175 ILE A CA 1
ATOM 1367 C C . ILE A 1 175 ? -9.570 -5.160 -0.377 1.00 98.44 175 ILE A C 1
ATOM 1369 O O . ILE A 1 175 ? -10.541 -5.839 -0.730 1.00 98.44 175 ILE A O 1
ATOM 1373 N N . LEU A 1 176 ? -9.445 -4.637 0.841 1.00 98.69 176 LEU A N 1
ATOM 1374 C CA . LEU A 1 176 ? -10.433 -4.828 1.888 1.00 98.69 176 LEU A CA 1
ATOM 1375 C C . LEU A 1 176 ? -10.988 -3.499 2.385 1.00 98.69 176 LEU A C 1
ATOM 1377 O O . LEU A 1 176 ? -10.269 -2.510 2.539 1.00 98.69 176 LEU A O 1
ATOM 1381 N N . LYS A 1 177 ? -12.288 -3.512 2.664 1.00 98.50 177 LYS A N 1
ATOM 1382 C CA . LYS A 1 177 ? -13.058 -2.386 3.182 1.00 98.50 177 LYS A CA 1
ATOM 1383 C C . LYS A 1 177 ? -13.393 -2.624 4.657 1.00 98.50 177 LYS A C 1
ATOM 1385 O O . LYS A 1 177 ? -13.827 -3.732 4.975 1.00 98.50 177 LYS A O 1
ATOM 1390 N N . PRO A 1 178 ? -13.247 -1.618 5.539 1.00 98.38 178 PRO A N 1
ATOM 1391 C CA . PRO A 1 178 ? -13.675 -1.746 6.926 1.00 98.38 178 PRO A CA 1
ATOM 1392 C C . PRO A 1 178 ? -15.202 -1.879 7.011 1.00 98.38 178 PRO A C 1
ATOM 1394 O O . PRO A 1 178 ? -15.937 -1.164 6.322 1.00 98.38 178 PRO A O 1
ATOM 1397 N N . THR A 1 179 ? -15.678 -2.790 7.856 1.00 98.06 179 THR A N 1
ATOM 1398 C CA . THR A 1 179 ? -17.106 -3.090 8.060 1.00 98.06 179 THR A CA 1
ATOM 1399 C C . THR A 1 179 ? -17.630 -2.582 9.400 1.00 98.06 179 THR A C 1
ATOM 1401 O O . THR A 1 179 ? -18.820 -2.280 9.512 1.00 98.06 179 THR A O 1
ATOM 1404 N N . ARG A 1 180 ? -16.757 -2.449 10.406 1.00 97.56 180 ARG A N 1
ATOM 1405 C CA . ARG A 1 180 ? -17.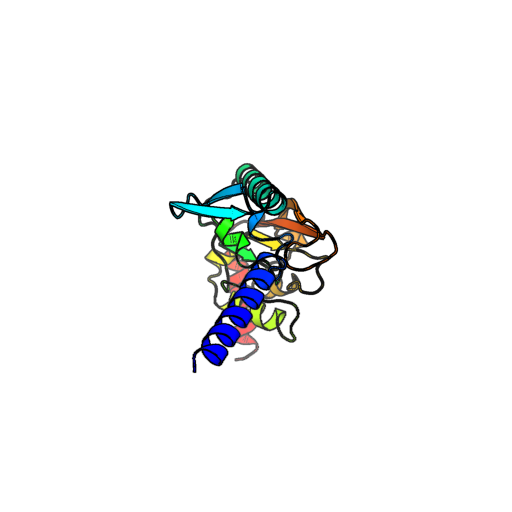135 -1.982 11.744 1.00 97.56 180 ARG A CA 1
ATOM 1406 C C . ARG A 1 180 ? -17.688 -0.547 11.702 1.00 97.56 180 ARG A C 1
ATOM 1408 O O . ARG A 1 180 ? -17.101 0.311 11.034 1.00 97.56 180 ARG A O 1
ATOM 1415 N N . PRO A 1 181 ? -18.763 -0.232 12.453 1.00 97.75 181 PRO A N 1
ATOM 1416 C CA . PRO A 1 181 ? -19.229 1.141 12.614 1.00 97.75 181 PRO A CA 1
ATOM 1417 C C . PRO A 1 181 ? -18.108 2.077 13.082 1.00 97.75 181 PRO A C 1
ATOM 1419 O O . PRO A 1 181 ? -17.401 1.797 14.049 1.00 97.75 181 PRO A O 1
ATOM 1422 N N . ILE A 1 182 ? -17.969 3.230 12.421 1.00 97.50 182 ILE A N 1
ATOM 1423 C CA . ILE A 1 182 ? -16.842 4.159 12.629 1.00 97.50 182 ILE A CA 1
ATOM 1424 C C . ILE A 1 182 ? -16.680 4.560 14.103 1.00 97.50 182 ILE A C 1
ATOM 1426 O O . ILE A 1 182 ? -15.566 4.564 14.618 1.00 97.50 182 ILE A O 1
ATOM 1430 N N . ASN A 1 183 ? -17.777 4.879 14.796 1.00 97.88 183 ASN A N 1
ATOM 1431 C CA . ASN A 1 183 ? -17.719 5.308 16.198 1.00 97.88 183 ASN A CA 1
ATOM 1432 C C . ASN A 1 183 ? -17.224 4.191 17.125 1.00 97.88 183 ASN A C 1
ATOM 1434 O O . ASN A 1 183 ? -16.468 4.454 18.055 1.00 97.88 183 ASN A O 1
ATOM 1438 N N . GLU A 1 184 ? -17.608 2.947 16.849 1.00 98.00 184 GLU A N 1
ATOM 1439 C CA . GLU A 1 184 ? -17.156 1.780 17.604 1.00 98.00 184 GLU A CA 1
ATOM 1440 C C . GLU A 1 184 ? -15.672 1.501 17.345 1.00 98.00 184 GLU A C 1
ATOM 1442 O O . GLU A 1 184 ? -14.902 1.322 18.287 1.00 98.00 184 GLU A O 1
ATOM 1447 N N . ALA A 1 185 ? -15.242 1.567 16.080 1.00 98.12 185 ALA A N 1
ATOM 1448 C CA . ALA A 1 185 ? -13.839 1.423 15.703 1.00 98.12 185 ALA A CA 1
ATOM 1449 C C . ALA A 1 185 ? -12.942 2.480 16.374 1.00 98.12 185 ALA A C 1
ATOM 1451 O O . ALA A 1 185 ? -11.853 2.156 16.850 1.00 98.12 185 ALA A O 1
ATOM 1452 N N . ILE A 1 186 ? -13.405 3.733 16.456 1.00 98.44 186 ILE A N 1
ATOM 1453 C CA . ILE A 1 186 ? -12.688 4.812 17.149 1.00 98.44 186 ILE A CA 1
ATOM 1454 C C . ILE A 1 186 ? -12.588 4.520 18.647 1.00 98.44 186 ILE A C 1
ATOM 1456 O O . ILE A 1 186 ? -11.488 4.590 19.195 1.00 98.44 186 ILE A O 1
ATOM 1460 N N . SER A 1 187 ? -13.706 4.190 19.300 1.00 97.81 187 SER A N 1
ATOM 1461 C CA . SER A 1 187 ? -13.740 3.912 20.740 1.00 97.81 187 SER A CA 1
ATOM 1462 C C . SER A 1 187 ? -12.835 2.744 21.118 1.00 97.81 187 SER A C 1
ATOM 1464 O O . SER A 1 187 ? -12.072 2.858 22.076 1.00 97.81 187 SER A O 1
ATOM 1466 N N . LEU A 1 188 ? -12.855 1.654 20.343 1.00 96.81 188 LEU A N 1
ATOM 1467 C CA . LEU A 1 188 ? -12.002 0.503 20.621 1.00 96.81 188 LEU A CA 1
ATOM 1468 C C . LEU A 1 188 ? -10.520 0.833 20.413 1.00 96.81 188 LEU A C 1
ATOM 1470 O O . LEU A 1 188 ? -9.708 0.515 21.273 1.00 96.81 188 LEU A O 1
ATOM 1474 N N . CYS A 1 189 ? -10.172 1.555 19.343 1.00 97.81 189 CYS A N 1
ATOM 1475 C CA . CYS A 1 189 ? -8.799 2.015 19.125 1.00 97.81 189 CYS A CA 1
ATOM 1476 C C . CYS A 1 189 ? -8.274 2.874 20.284 1.00 97.81 189 CYS A C 1
ATOM 1478 O O . CYS A 1 189 ? -7.127 2.709 20.705 1.00 97.81 189 CYS A O 1
ATOM 1480 N N . LEU A 1 190 ? -9.103 3.776 20.821 1.00 97.19 190 LEU A N 1
ATOM 1481 C CA . LEU A 1 190 ? -8.739 4.587 21.983 1.00 97.19 190 LEU A CA 1
ATOM 1482 C C . LEU A 1 190 ? -8.542 3.712 23.228 1.00 97.19 190 LEU A C 1
ATOM 1484 O O . LEU A 1 190 ? -7.512 3.838 23.885 1.00 97.19 190 LEU A O 1
ATOM 1488 N N . ALA A 1 191 ? -9.465 2.786 23.500 1.00 96.06 191 ALA A N 1
ATOM 1489 C CA . ALA A 1 191 ? -9.373 1.870 24.636 1.00 96.06 191 ALA A CA 1
ATOM 1490 C C . ALA A 1 191 ? -8.117 0.981 24.573 1.00 96.06 191 ALA A C 1
ATOM 1492 O O . ALA A 1 191 ? -7.402 0.853 25.567 1.00 96.06 191 ALA A O 1
ATOM 1493 N N . THR A 1 192 ? -7.793 0.429 23.398 1.00 94.75 192 THR A N 1
ATOM 1494 C CA . THR A 1 192 ? -6.577 -0.370 23.180 1.00 94.75 192 THR A CA 1
ATOM 1495 C C . THR A 1 192 ? -5.311 0.431 23.489 1.00 94.75 192 THR A C 1
ATOM 1497 O O . THR A 1 192 ? -4.384 -0.089 24.106 1.00 94.75 192 THR A O 1
ATOM 1500 N N . ARG A 1 193 ? -5.266 1.709 23.097 1.00 91.00 193 ARG A N 1
ATOM 1501 C CA . ARG A 1 193 ? -4.101 2.574 23.337 1.00 91.00 193 ARG A CA 1
ATOM 1502 C C . ARG A 1 193 ? -3.960 3.001 24.792 1.00 91.00 193 ARG A C 1
ATOM 1504 O O . ARG A 1 193 ? -2.836 3.067 25.275 1.00 91.00 193 ARG A O 1
ATOM 1511 N N . SER A 1 194 ? -5.067 3.277 25.481 1.00 83.88 194 SER A N 1
ATOM 1512 C CA . SER A 1 194 ? -5.052 3.582 26.916 1.00 83.88 194 SER A CA 1
ATOM 1513 C C . SER A 1 194 ? -4.511 2.401 27.722 1.00 83.88 194 SER A C 1
ATOM 1515 O O . SER A 1 194 ? -3.602 2.580 28.522 1.00 83.88 194 SER A O 1
ATOM 1517 N N . HIS A 1 195 ? -4.967 1.183 27.415 1.00 74.94 195 HIS A N 1
ATOM 1518 C CA . HIS A 1 195 ? -4.502 -0.027 28.094 1.00 74.94 195 HIS A CA 1
ATOM 1519 C C . HIS A 1 195 ? -3.015 -0.337 27.826 1.00 74.94 195 HIS A C 1
ATOM 1521 O O . HIS A 1 195 ? -2.329 -0.870 28.694 1.00 74.94 195 HIS A O 1
ATOM 1527 N N . GLU A 1 196 ? -2.480 -0.024 26.640 1.00 67.38 196 GLU A N 1
ATOM 1528 C CA . GLU A 1 196 ? -1.031 -0.125 26.406 1.00 67.38 196 GLU A CA 1
ATOM 1529 C C . GLU A 1 196 ? -0.241 0.925 27.205 1.00 67.38 196 GLU A C 1
ATOM 1531 O O . GLU A 1 196 ? 0.864 0.625 27.643 1.00 67.38 196 GLU A O 1
ATOM 1536 N N . GLY A 1 197 ? -0.781 2.133 27.400 1.00 63.28 197 GLY A N 1
ATOM 1537 C CA . GLY A 1 197 ? -0.143 3.185 28.200 1.00 63.28 197 GLY A CA 1
ATOM 1538 C C . GLY A 1 197 ? 0.003 2.811 29.676 1.00 63.28 197 GLY A C 1
ATOM 1539 O O . GLY A 1 197 ? 1.049 3.071 30.262 1.00 63.28 197 GLY A O 1
ATOM 1540 N N . ASP A 1 198 ? -0.997 2.128 30.234 1.00 55.78 198 ASP A N 1
ATOM 1541 C CA . ASP A 1 198 ? -1.014 1.695 31.638 1.00 55.78 198 ASP A CA 1
ATOM 1542 C C . ASP A 1 198 ? -0.074 0.504 31.924 1.00 55.78 198 ASP A C 1
ATOM 1544 O O . ASP A 1 198 ? 0.327 0.290 33.063 1.00 55.78 198 ASP A O 1
ATOM 1548 N N . LEU A 1 199 ? 0.314 -0.275 30.904 1.00 54.34 199 LEU A N 1
ATOM 1549 C CA . LEU A 1 199 ? 1.227 -1.425 31.046 1.00 54.34 199 LEU A CA 1
ATOM 1550 C C . LEU A 1 199 ? 2.717 -1.040 31.076 1.00 54.34 199 LEU A C 1
ATOM 1552 O O . LEU A 1 199 ? 3.559 -1.882 31.391 1.00 54.34 199 LEU A O 1
ATOM 1556 N N . PHE A 1 200 ? 3.046 0.205 30.727 1.00 50.25 200 PHE A N 1
ATOM 1557 C CA . PHE A 1 200 ? 4.414 0.737 30.718 1.00 50.25 200 PHE A CA 1
ATOM 1558 C C . PHE A 1 200 ? 4.567 2.001 31.587 1.00 50.25 200 PHE A C 1
ATOM 1560 O O . PHE A 1 200 ? 5.573 2.702 31.454 1.00 50.25 200 PHE A O 1
ATOM 1567 N N . GLY A 1 201 ? 3.567 2.295 32.427 1.00 42.25 201 GLY A N 1
ATOM 1568 C CA . GLY A 1 201 ? 3.558 3.385 33.409 1.00 42.25 201 GLY A CA 1
ATOM 1569 C C . GLY A 1 201 ? 3.981 2.943 34.803 1.00 42.25 201 GLY A C 1
ATOM 1570 O O . GLY A 1 201 ? 3.778 1.756 35.139 1.00 42.25 201 GLY A O 1
#

Organism: NCBI:txid1268635

Secondary structure (DSSP, 8-state):
-HHHHHHHHHHHHHHHHHHHHS-TT-SS-GGG--EEEEEGGGTEEEEE-HHHHHHHHHHHHHHHHTT--TT-EEEE-SSS-TTHHHHTT-EESS-S----SSTTHHHHHHHHHHTS-HHHHHT-EEEE-TT-TTPPPGGGGGGGT--HHHHEEEEEEEEEPTTTTS-SS-EEEEEEEE-S-HHHHHHHHHHHHHHHHHT--